Protein AF-A0AAV7CUX8-F1 (afdb_monomer)

pLDDT: mean 92.58, std 10.87, range [41.91, 98.44]

InterPro domains:
  IPR019347 Axonemal dynein light chain [PF10211] (2-173)
  IPR019347 Axonemal dynein light chain [PTHR13183] (2-180)

Secondary structure (DSSP, 8-state):
---------PPP-SPPPHHHHHHHHHHHHHHHHHTT--SSS--HHHHHHHHHHHHHHHHHHHHH-HHHHHHHHHHHHHHHHHHHHHHHHHHHHHHHHHHHHHHHHTTHHHHHHHHHHHHHHHHHHHHHHHHHHHHHHHHHHHHHHHHHHHHHHHHHHHHHHHHHHHHHHHHHHHHHSPP-

Structure (mmCIF, N/CA/C/O backbone):
data_AF-A0AAV7CUX8-F1
#
_entry.id   AF-A0AAV7CUX8-F1
#
loop_
_atom_site.group_PDB
_atom_site.id
_atom_site.type_symbol
_atom_site.label_atom_id
_atom_site.label_alt_id
_atom_site.label_comp_id
_atom_site.label_asym_id
_atom_site.label_entity_id
_atom_site.label_seq_id
_atom_site.pdbx_PDB_ins_code
_atom_site.Cartn_x
_atom_site.Cartn_y
_atom_site.Cartn_z
_atom_site.occupancy
_atom_site.B_iso_or_equiv
_atom_site.auth_seq_id
_atom_site.auth_comp_id
_atom_site.auth_asym_id
_atom_site.auth_atom_id
_atom_site.pdbx_PDB_model_num
ATOM 1 N N . MET A 1 1 ? -4.616 -25.684 -43.878 1.00 41.91 1 MET A N 1
ATOM 2 C CA . MET A 1 1 ? -3.185 -26.025 -43.998 1.00 41.91 1 MET A CA 1
ATOM 3 C C . MET A 1 1 ? -2.753 -25.602 -45.388 1.00 41.91 1 MET A C 1
ATOM 5 O O . MET A 1 1 ? -2.924 -26.369 -46.320 1.00 41.91 1 MET A O 1
ATOM 9 N N . GLU A 1 2 ? -2.289 -24.368 -45.540 1.00 41.97 2 GLU A N 1
ATOM 10 C CA . GLU A 1 2 ? -1.720 -23.867 -46.793 1.00 41.97 2 GLU A CA 1
ATOM 11 C C . GLU A 1 2 ? -0.387 -23.210 -46.444 1.00 41.97 2 GLU A C 1
ATOM 13 O O . GLU A 1 2 ? -0.341 -22.278 -45.649 1.00 41.97 2 GLU A O 1
ATOM 18 N N . ASN A 1 3 ? 0.677 -23.793 -46.995 1.00 52.53 3 ASN A N 1
ATOM 19 C CA . ASN A 1 3 ? 2.076 -23.377 -46.972 1.00 52.53 3 ASN A CA 1
ATOM 20 C C . ASN A 1 3 ? 2.730 -23.137 -45.602 1.00 52.53 3 ASN A C 1
ATOM 22 O O . ASN A 1 3 ? 2.558 -22.123 -44.940 1.00 52.53 3 ASN A O 1
ATOM 26 N N . ASN A 1 4 ? 3.610 -24.078 -45.266 1.00 65.38 4 ASN A N 1
ATOM 27 C CA . ASN A 1 4 ? 4.546 -24.123 -44.145 1.00 65.38 4 ASN A CA 1
ATOM 28 C C . ASN A 1 4 ? 5.625 -23.004 -44.196 1.00 65.38 4 ASN A C 1
ATOM 30 O O . ASN A 1 4 ? 6.815 -23.279 -44.052 1.00 65.38 4 ASN A O 1
ATOM 34 N N . GLN A 1 5 ? 5.240 -21.755 -44.482 1.00 66.25 5 GLN A N 1
ATOM 35 C CA . GLN A 1 5 ? 6.139 -20.605 -44.600 1.00 66.25 5 GLN A CA 1
ATOM 36 C C . GLN A 1 5 ? 6.332 -19.926 -43.242 1.00 66.25 5 GLN A C 1
ATOM 38 O O . GLN A 1 5 ? 5.416 -19.324 -42.683 1.00 66.25 5 GLN A O 1
ATOM 43 N N . LEU A 1 6 ? 7.558 -20.016 -42.726 1.00 71.19 6 LEU A N 1
ATOM 44 C CA . LEU A 1 6 ? 8.002 -19.290 -41.543 1.00 71.19 6 LEU A CA 1
ATOM 45 C C . LEU A 1 6 ? 8.460 -17.886 -41.965 1.00 71.19 6 LEU A C 1
ATOM 47 O O . LEU A 1 6 ? 9.493 -17.736 -42.616 1.00 71.19 6 LEU A O 1
ATOM 51 N N . TRP A 1 7 ? 7.697 -16.859 -41.596 1.00 77.19 7 TRP A N 1
ATOM 52 C CA . TRP A 1 7 ? 8.093 -15.467 -41.802 1.00 77.19 7 TRP A CA 1
ATOM 53 C C . TRP A 1 7 ? 9.055 -15.045 -40.691 1.00 77.19 7 TRP A C 1
ATOM 55 O O . TRP A 1 7 ? 8.665 -14.953 -39.529 1.00 77.19 7 TRP A O 1
ATOM 65 N N . ILE A 1 8 ? 10.318 -14.804 -41.047 1.00 78.06 8 ILE A N 1
ATOM 66 C CA . ILE A 1 8 ? 11.332 -14.278 -40.129 1.00 78.06 8 ILE A CA 1
ATOM 67 C C . ILE A 1 8 ? 11.613 -12.832 -40.522 1.00 78.06 8 ILE A C 1
ATOM 69 O O . ILE A 1 8 ? 12.083 -12.564 -41.627 1.00 78.06 8 ILE A O 1
ATOM 73 N N . GLN A 1 9 ? 11.359 -11.899 -39.608 1.00 75.12 9 GLN A N 1
ATOM 74 C CA . GLN A 1 9 ? 11.804 -10.521 -39.763 1.00 75.12 9 GLN A CA 1
ATOM 75 C C . GLN A 1 9 ? 13.254 -10.416 -39.287 1.00 75.12 9 GLN A C 1
ATOM 77 O O . GLN A 1 9 ? 13.549 -10.645 -38.114 1.00 75.12 9 GLN A O 1
ATOM 82 N N . GLN A 1 10 ? 14.167 -10.102 -40.205 1.00 80.00 10 GLN A N 1
ATOM 83 C CA . GLN A 1 10 ? 15.563 -9.854 -39.860 1.00 80.00 10 GLN A CA 1
ATOM 84 C C . GLN A 1 10 ? 15.747 -8.427 -39.349 1.00 80.00 10 GLN A C 1
ATOM 86 O O . GLN A 1 10 ? 15.106 -7.483 -39.812 1.00 80.00 10 GLN A O 1
ATOM 91 N N . VAL A 1 11 ? 16.650 -8.284 -38.385 1.00 82.56 11 VAL A N 1
ATOM 92 C CA . VAL A 1 11 ? 17.063 -6.989 -37.858 1.00 82.56 11 VAL A CA 1
ATOM 93 C C . VAL A 1 11 ? 17.864 -6.266 -38.940 1.00 82.56 11 VAL A C 1
ATOM 95 O O . VAL A 1 11 ? 18.774 -6.853 -39.526 1.00 82.56 11 VAL A O 1
ATOM 98 N N . SER A 1 12 ? 17.533 -5.003 -39.220 1.00 86.62 12 SER A N 1
ATOM 99 C CA . SER A 1 12 ? 18.288 -4.225 -40.205 1.00 86.62 12 SER A CA 1
ATOM 100 C C . SER A 1 12 ? 19.753 -4.101 -39.776 1.00 86.62 12 SER A C 1
ATOM 102 O O . SER A 1 12 ? 20.035 -3.809 -38.614 1.00 86.62 12 SER A O 1
ATOM 104 N N . SER A 1 13 ? 20.680 -4.296 -40.713 1.00 89.38 13 SER A N 1
ATOM 105 C CA . SER A 1 13 ? 22.121 -4.107 -40.517 1.00 89.38 13 SER A CA 1
ATOM 106 C C . SER A 1 13 ? 22.631 -2.779 -41.084 1.00 89.38 13 SER A C 1
ATOM 108 O O . SER A 1 13 ? 23.833 -2.525 -41.055 1.00 89.38 13 SER A O 1
ATOM 110 N N . THR A 1 14 ? 21.750 -1.933 -41.632 1.00 91.75 14 THR A N 1
ATOM 111 C CA . THR A 1 14 ? 22.156 -0.645 -42.204 1.00 91.75 14 THR A CA 1
ATOM 112 C C . THR A 1 14 ? 22.466 0.366 -41.096 1.00 91.75 14 THR A C 1
ATOM 114 O O . THR A 1 14 ? 21.642 0.526 -40.185 1.00 91.75 14 THR A O 1
ATOM 117 N N . PRO A 1 15 ? 23.614 1.070 -41.169 1.00 92.81 15 PRO A N 1
ATOM 118 C CA . PRO A 1 15 ? 23.918 2.174 -40.266 1.00 92.81 15 PRO A CA 1
ATOM 119 C C . PRO A 1 15 ? 22.833 3.251 -40.313 1.00 92.81 15 PRO A C 1
ATOM 121 O O . PRO A 1 15 ? 22.320 3.577 -41.382 1.00 92.81 15 PRO A O 1
ATOM 124 N N . SER A 1 16 ? 22.489 3.799 -39.150 1.00 93.38 16 SER A N 1
ATOM 125 C CA . SER A 1 16 ? 21.471 4.843 -39.009 1.00 93.38 16 SER A CA 1
ATOM 126 C C . SER A 1 16 ? 22.024 6.222 -39.361 1.00 93.38 16 SER A C 1
ATOM 128 O O . SER A 1 16 ? 23.115 6.599 -38.925 1.00 93.38 16 SER A O 1
ATOM 130 N N . THR A 1 17 ? 21.235 7.015 -40.074 1.00 94.94 17 THR A N 1
ATOM 131 C CA . THR A 1 17 ? 21.495 8.432 -40.332 1.00 94.94 17 THR A CA 1
ATOM 132 C C . THR A 1 17 ? 20.866 9.320 -39.258 1.00 94.94 17 THR A C 1
ATOM 1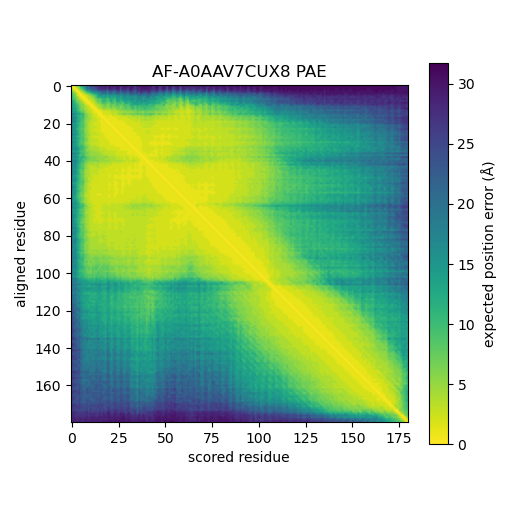34 O O . THR A 1 17 ? 20.038 8.888 -38.457 1.00 94.94 17 THR A O 1
ATOM 137 N N . ARG A 1 18 ? 21.215 10.613 -39.259 1.00 94.81 18 ARG A N 1
ATOM 138 C CA . ARG A 1 18 ? 20.567 11.601 -38.381 1.00 94.81 18 ARG A CA 1
ATOM 139 C C . ARG A 1 18 ? 19.054 11.684 -38.621 1.00 94.81 18 ARG A C 1
ATOM 141 O O . ARG A 1 18 ? 18.316 11.882 -37.663 1.00 94.81 18 ARG A O 1
ATOM 148 N N . MET A 1 19 ? 18.607 11.532 -39.870 1.00 96.31 19 MET A N 1
ATOM 149 C CA . MET A 1 19 ? 17.180 11.555 -40.206 1.00 96.31 19 MET A CA 1
ATOM 150 C C . MET A 1 19 ? 16.441 10.345 -39.635 1.00 96.31 19 MET A C 1
ATOM 152 O O . MET A 1 19 ? 15.341 10.512 -39.123 1.00 96.31 19 MET A O 1
ATOM 156 N N . ASP A 1 20 ? 17.062 9.162 -39.628 1.00 94.38 20 ASP A N 1
ATOM 157 C CA . ASP A 1 20 ? 16.448 7.958 -39.047 1.00 94.38 20 ASP A CA 1
ATOM 158 C C . ASP A 1 20 ? 16.194 8.117 -37.543 1.00 94.38 20 ASP A C 1
ATOM 160 O O . ASP A 1 20 ? 15.167 7.677 -37.032 1.00 94.38 20 ASP A O 1
ATOM 164 N N . VAL A 1 21 ? 17.099 8.799 -36.833 1.00 95.31 21 VAL A N 1
ATOM 165 C CA . VAL A 1 21 ? 16.927 9.094 -35.401 1.00 95.31 21 VAL A CA 1
ATOM 166 C C . VAL A 1 21 ? 15.789 10.092 -35.166 1.00 95.31 21 VAL A C 1
ATOM 168 O O . VAL A 1 21 ? 15.031 9.933 -34.212 1.00 95.31 21 VAL A O 1
ATOM 171 N N . VAL A 1 22 ? 15.640 11.100 -36.035 1.00 97.19 22 VAL A N 1
ATOM 172 C CA . VAL A 1 22 ? 14.521 12.057 -35.959 1.00 97.19 22 VAL A CA 1
ATOM 173 C C . VAL A 1 22 ? 13.191 11.343 -36.194 1.00 97.19 22 VAL A C 1
ATOM 175 O O . VAL A 1 22 ? 12.279 11.492 -35.386 1.00 97.19 22 VAL A O 1
ATOM 178 N N . HIS A 1 23 ? 13.099 10.500 -37.225 1.00 96.75 23 HIS A N 1
ATOM 179 C CA . HIS A 1 23 ? 11.888 9.719 -37.485 1.00 96.75 23 HIS A CA 1
ATOM 180 C C . HIS A 1 23 ? 11.552 8.764 -36.332 1.00 96.75 23 HIS A C 1
ATOM 182 O O . HIS A 1 23 ? 10.386 8.634 -35.973 1.00 96.75 23 HIS A O 1
ATOM 188 N N . LEU A 1 24 ? 12.556 8.132 -35.711 1.00 96.75 24 LEU A N 1
ATOM 189 C CA . LEU A 1 24 ? 12.342 7.279 -34.539 1.00 96.75 24 LEU A CA 1
ATOM 190 C C . LEU A 1 24 ? 11.728 8.061 -33.369 1.00 96.75 24 LEU A C 1
ATOM 192 O O . LEU A 1 24 ? 10.839 7.553 -32.685 1.00 96.75 24 LEU A O 1
ATOM 196 N N . GLN A 1 25 ? 12.187 9.294 -33.140 1.00 97.75 25 GLN A N 1
ATOM 197 C CA . GLN A 1 25 ? 11.613 10.167 -32.121 1.00 97.75 25 GLN A CA 1
ATOM 198 C C . GLN A 1 25 ? 10.159 10.532 -32.456 1.00 97.75 25 GLN A C 1
ATOM 200 O O . GLN A 1 25 ? 9.283 10.359 -31.612 1.00 97.75 25 GLN A O 1
ATOM 205 N N . GLU A 1 26 ? 9.891 10.987 -33.681 1.00 98.06 26 GLU A N 1
ATOM 206 C CA . GLU A 1 26 ? 8.540 11.353 -34.127 1.00 98.06 26 GLU A CA 1
ATOM 207 C C . GLU A 1 26 ? 7.567 10.167 -34.032 1.00 98.06 26 GLU A C 1
ATOM 209 O O . GLU A 1 26 ? 6.428 10.325 -33.590 1.00 98.06 26 GLU A O 1
ATOM 214 N N . GLU A 1 27 ? 8.017 8.959 -34.381 1.00 97.75 27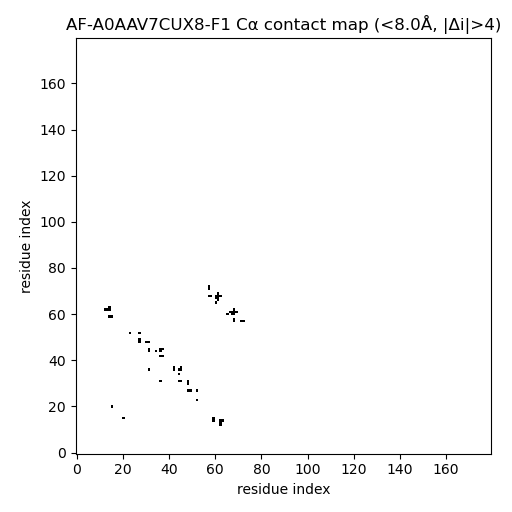 GLU A N 1
ATOM 215 C CA . GLU A 1 27 ? 7.219 7.739 -34.263 1.00 97.75 27 GLU A CA 1
ATOM 216 C C . GLU A 1 27 ? 6.928 7.385 -32.798 1.00 97.75 27 GLU A C 1
ATOM 218 O O . GLU A 1 27 ? 5.802 6.997 -32.468 1.00 97.75 27 GLU A O 1
ATOM 223 N N . LEU A 1 28 ? 7.915 7.530 -31.906 1.00 98.19 28 LEU A N 1
ATOM 224 C CA . LEU A 1 28 ? 7.719 7.331 -30.472 1.00 98.19 28 LEU A CA 1
ATOM 225 C C . LEU A 1 28 ? 6.696 8.328 -29.914 1.00 98.19 28 LEU A C 1
ATOM 227 O O . LEU A 1 28 ? 5.753 7.909 -29.239 1.00 98.19 28 LEU A O 1
ATOM 231 N N . ASP A 1 29 ? 6.850 9.616 -30.223 1.00 98.12 29 ASP A N 1
ATOM 232 C CA . ASP A 1 29 ? 5.961 10.686 -29.762 1.00 98.12 29 ASP A CA 1
ATOM 233 C C . ASP A 1 29 ? 4.529 10.466 -30.269 1.00 98.12 29 ASP A C 1
ATOM 235 O O . ASP A 1 29 ? 3.565 10.507 -29.494 1.00 98.12 29 ASP A O 1
ATOM 239 N N . MET A 1 30 ? 4.384 10.114 -31.549 1.00 98.25 30 MET A N 1
ATOM 240 C CA . MET A 1 30 ? 3.102 9.750 -32.146 1.00 98.25 30 MET A CA 1
ATOM 241 C C . MET A 1 30 ? 2.469 8.549 -31.429 1.00 98.25 30 MET A C 1
ATOM 243 O O . MET A 1 30 ? 1.292 8.600 -31.068 1.00 98.25 30 MET A O 1
ATOM 247 N N . LYS A 1 31 ? 3.223 7.468 -31.183 1.00 98.06 31 LYS A N 1
ATOM 248 C CA . LYS A 1 31 ? 2.706 6.272 -30.494 1.00 98.06 31 LYS A CA 1
ATOM 249 C C . LYS A 1 31 ? 2.326 6.556 -29.043 1.00 98.06 31 LYS A C 1
ATOM 251 O O . LYS A 1 31 ? 1.323 6.018 -28.571 1.00 98.06 31 LYS A O 1
ATOM 256 N N . LEU A 1 32 ? 3.092 7.391 -28.339 1.00 98.19 32 LEU A N 1
ATOM 257 C CA . LEU A 1 32 ? 2.780 7.814 -26.971 1.00 98.19 32 LEU A CA 1
ATOM 258 C C . LEU A 1 32 ? 1.445 8.566 -26.925 1.00 98.19 32 LEU A C 1
ATOM 260 O O . LEU A 1 32 ? 0.613 8.259 -26.069 1.00 98.19 32 LEU A O 1
ATOM 264 N N . GLN A 1 33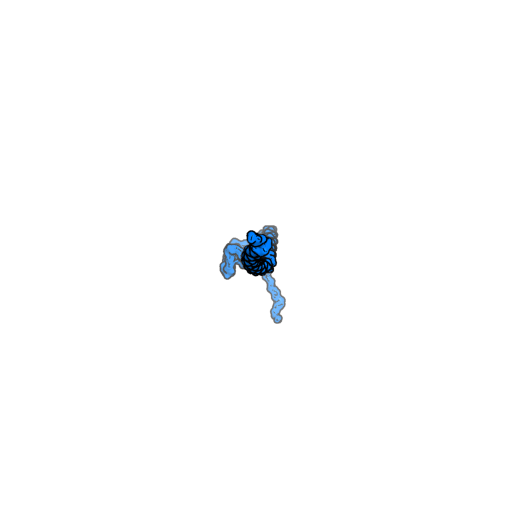 ? 1.206 9.480 -27.870 1.00 97.69 33 GLN A N 1
ATOM 265 C CA . GLN A 1 33 ? -0.064 10.204 -27.980 1.00 97.69 33 GLN A CA 1
ATOM 266 C C . GLN A 1 33 ? -1.225 9.286 -28.379 1.00 97.69 33 GLN A C 1
ATOM 268 O O . GLN A 1 33 ? -2.257 9.271 -27.709 1.00 97.69 33 GLN A O 1
ATOM 273 N N . GLN A 1 34 ? -1.051 8.478 -29.429 1.00 97.88 34 GLN A N 1
ATOM 274 C CA . GLN A 1 34 ? -2.086 7.566 -29.930 1.00 97.88 34 GLN A CA 1
ATOM 275 C C . GLN A 1 34 ? -2.530 6.555 -28.873 1.00 97.88 34 GLN A C 1
ATOM 277 O O . GLN A 1 34 ? -3.719 6.266 -28.753 1.00 97.88 34 GLN A O 1
ATOM 282 N N . ARG A 1 35 ? -1.585 6.029 -28.085 1.00 97.75 35 ARG A N 1
ATOM 283 C CA . ARG A 1 35 ? -1.879 5.096 -26.989 1.00 97.75 35 ARG A CA 1
ATOM 284 C C . ARG A 1 35 ? -2.170 5.792 -25.654 1.00 97.75 35 ARG A C 1
ATOM 286 O O . ARG A 1 35 ? -2.277 5.105 -24.641 1.00 97.75 35 ARG A O 1
ATOM 293 N N . GLN A 1 36 ? -2.292 7.123 -25.645 1.00 96.69 36 GLN A N 1
ATOM 294 C CA . GLN A 1 36 ? -2.623 7.937 -24.469 1.00 96.69 36 GLN A CA 1
ATOM 295 C C . GLN A 1 36 ? -1.747 7.609 -23.248 1.00 96.69 36 GLN A C 1
ATOM 297 O O . GLN A 1 36 ? -2.222 7.430 -22.123 1.00 96.69 36 GLN A O 1
ATOM 302 N N . ALA A 1 37 ? -0.441 7.488 -23.477 1.00 97.81 37 ALA A N 1
ATOM 303 C CA . ALA A 1 37 ? 0.514 7.215 -22.419 1.00 97.81 37 ALA A CA 1
ATOM 304 C C . ALA A 1 37 ? 0.542 8.371 -21.403 1.00 97.81 37 ALA A C 1
ATOM 306 O O . ALA A 1 37 ? 0.573 9.544 -21.765 1.00 97.81 37 ALA A O 1
ATOM 307 N N . ARG A 1 38 ? 0.560 8.045 -20.106 1.00 97.06 38 ARG A N 1
ATOM 308 C CA . ARG A 1 38 ? 0.611 9.061 -19.044 1.00 97.06 38 ARG A CA 1
ATOM 309 C C . ARG A 1 38 ? 1.987 9.721 -19.002 1.00 97.06 38 ARG A C 1
ATOM 311 O O . ARG A 1 38 ? 3.006 9.030 -18.950 1.00 97.06 38 ARG A O 1
ATOM 318 N N . GLU A 1 39 ? 2.004 11.045 -18.898 1.00 94.19 39 GLU A N 1
ATOM 319 C CA . GLU A 1 39 ? 3.231 11.837 -18.743 1.00 94.19 39 GLU A CA 1
ATOM 320 C C . GLU A 1 39 ? 3.856 11.707 -17.346 1.00 94.19 39 GLU A C 1
ATOM 322 O O . GLU A 1 39 ? 5.070 11.825 -17.178 1.00 94.19 39 GLU A O 1
ATOM 327 N N . THR A 1 40 ? 3.055 11.410 -16.322 1.00 95.06 40 THR A N 1
ATOM 328 C CA . THR A 1 40 ? 3.516 11.304 -14.931 1.00 95.06 40 THR A CA 1
ATOM 329 C C . THR A 1 40 ? 3.072 9.997 -14.279 1.00 95.06 40 THR A C 1
ATOM 331 O O . THR A 1 40 ? 2.053 9.396 -14.631 1.00 95.06 40 THR A O 1
ATOM 334 N N . GLY A 1 41 ? 3.871 9.540 -13.312 1.00 95.56 41 GLY A N 1
ATOM 335 C CA . GLY A 1 41 ? 3.648 8.281 -12.604 1.00 95.56 41 GLY A CA 1
ATOM 336 C C . GLY A 1 41 ? 3.955 7.027 -13.431 1.00 95.56 41 GLY A C 1
ATOM 337 O O . GLY A 1 41 ? 4.520 7.075 -14.528 1.00 95.56 41 GLY A O 1
ATOM 338 N N . ILE A 1 42 ? 3.596 5.871 -12.872 1.00 94.94 42 ILE A N 1
ATOM 339 C CA . ILE A 1 42 ? 3.817 4.565 -13.501 1.00 94.94 42 ILE A CA 1
ATOM 340 C C . ILE A 1 42 ? 2.819 4.385 -14.655 1.00 94.94 42 ILE A C 1
ATOM 342 O O . ILE A 1 42 ? 1.606 4.492 -14.467 1.00 94.94 42 ILE A O 1
ATOM 346 N N . CYS A 1 43 ? 3.340 4.105 -15.852 1.00 97.56 43 CYS A N 1
ATOM 347 C CA . CYS A 1 43 ? 2.551 3.885 -17.062 1.00 97.56 43 CYS A CA 1
ATOM 348 C C . CYS A 1 43 ? 3.113 2.691 -17.856 1.00 97.56 43 CYS A C 1
ATOM 350 O O . CYS A 1 43 ? 4.220 2.802 -18.391 1.00 97.56 43 CYS A O 1
ATOM 352 N N . PRO A 1 44 ? 2.372 1.569 -17.954 1.00 96.94 44 PRO A N 1
ATOM 353 C CA . PRO A 1 44 ? 2.816 0.383 -18.689 1.00 96.94 44 PRO A CA 1
ATOM 354 C C . PRO A 1 44 ? 3.043 0.653 -20.178 1.00 96.94 44 PRO A C 1
ATOM 356 O O . PRO A 1 44 ? 4.087 0.286 -20.703 1.00 96.94 44 PRO A O 1
ATOM 359 N N . VAL A 1 45 ? 2.122 1.381 -20.822 1.00 97.75 45 VAL A N 1
ATOM 360 C CA . VAL A 1 45 ? 2.214 1.761 -22.244 1.00 97.75 45 VAL A CA 1
ATOM 361 C C . VAL A 1 45 ? 3.485 2.556 -22.516 1.00 97.75 45 VAL A C 1
ATOM 363 O O . VAL A 1 45 ? 4.236 2.244 -23.434 1.00 97.75 45 VAL A O 1
ATOM 366 N N . ARG A 1 46 ? 3.758 3.568 -21.683 1.00 97.94 46 ARG A N 1
ATOM 367 C CA . ARG A 1 46 ? 4.987 4.351 -21.793 1.00 97.94 46 ARG A CA 1
ATOM 368 C C . ARG A 1 46 ? 6.209 3.454 -21.639 1.00 97.94 46 ARG A C 1
ATOM 370 O O . ARG A 1 46 ? 7.102 3.498 -22.470 1.00 97.94 46 ARG A O 1
ATOM 377 N N . ARG A 1 47 ? 6.242 2.621 -20.596 1.00 96.69 47 ARG A N 1
ATOM 378 C CA . ARG A 1 47 ? 7.373 1.722 -20.346 1.00 96.69 47 ARG A CA 1
ATOM 379 C C . ARG A 1 47 ? 7.641 0.785 -21.525 1.00 96.69 47 ARG A C 1
ATOM 381 O O . ARG A 1 47 ? 8.795 0.619 -21.895 1.00 96.69 47 ARG A O 1
ATOM 388 N N . GLU A 1 48 ? 6.596 0.215 -22.115 1.00 97.25 48 GLU A N 1
ATOM 389 C CA . GLU A 1 48 ? 6.692 -0.644 -23.298 1.00 97.25 48 GLU A CA 1
ATOM 390 C C . GLU A 1 48 ? 7.290 0.111 -24.495 1.00 97.25 48 GLU A C 1
ATOM 392 O O . GLU A 1 48 ? 8.270 -0.346 -25.080 1.00 97.25 48 GLU A O 1
ATOM 397 N N . LEU A 1 49 ? 6.755 1.293 -24.820 1.00 98.00 49 LEU A N 1
ATOM 398 C CA . LEU A 1 49 ? 7.214 2.096 -25.958 1.00 98.00 49 LEU A CA 1
ATOM 399 C C . LEU A 1 49 ? 8.664 2.576 -25.795 1.00 98.00 49 LEU A C 1
ATOM 401 O O . LEU A 1 49 ? 9.445 2.503 -26.741 1.00 98.00 49 LEU A O 1
ATOM 405 N N . TYR A 1 50 ? 9.054 3.005 -24.592 1.00 97.62 50 TYR A N 1
ATOM 406 C CA . TYR A 1 50 ? 10.444 3.367 -24.307 1.00 97.62 50 TYR A CA 1
ATOM 407 C C . TYR A 1 50 ? 11.379 2.154 -24.337 1.00 97.62 50 TYR A C 1
ATOM 409 O O . TYR A 1 50 ? 12.509 2.295 -24.793 1.00 97.62 50 TYR A O 1
ATOM 417 N N . SER A 1 51 ? 10.929 0.972 -23.901 1.00 96.94 51 SER A N 1
ATOM 418 C CA . SER A 1 51 ? 11.725 -0.258 -24.014 1.00 96.94 51 SER A CA 1
ATOM 419 C C . SER A 1 51 ? 12.000 -0.599 -25.477 1.00 96.94 51 SER A C 1
ATOM 421 O O . SER A 1 51 ? 13.149 -0.834 -25.833 1.00 96.94 51 SER A O 1
ATOM 423 N N . GLN A 1 52 ? 10.974 -0.552 -26.335 1.00 96.31 52 GLN A N 1
ATOM 424 C CA . GLN A 1 52 ? 11.129 -0.793 -27.774 1.00 96.31 52 GLN A CA 1
ATOM 425 C C . GLN A 1 52 ? 12.054 0.240 -28.431 1.00 96.31 52 GLN A C 1
ATOM 427 O O . GLN A 1 52 ? 12.934 -0.123 -29.207 1.00 96.31 52 GLN A O 1
ATOM 432 N N . CYS A 1 53 ? 11.894 1.525 -28.093 1.00 97.25 53 CYS A N 1
ATOM 433 C CA . CYS A 1 53 ? 12.779 2.579 -28.589 1.00 97.25 53 CYS A CA 1
ATOM 434 C C . CYS A 1 53 ? 14.229 2.359 -28.133 1.00 97.25 53 CYS A C 1
ATOM 436 O O . CYS A 1 53 ? 15.158 2.496 -28.926 1.00 97.25 53 CYS A O 1
ATOM 438 N N . PHE A 1 54 ? 14.445 1.963 -26.877 1.00 97.62 54 PHE A N 1
ATOM 439 C CA . PHE A 1 54 ? 15.790 1.715 -26.367 1.00 97.62 54 PHE A CA 1
ATOM 440 C C . PHE A 1 54 ? 16.445 0.487 -27.009 1.00 97.62 54 PHE A C 1
ATOM 442 O O . PHE A 1 54 ? 17.639 0.529 -27.298 1.00 97.62 54 PHE A O 1
ATOM 449 N N . ASP A 1 55 ? 15.677 -0.559 -27.315 1.00 96.38 55 ASP A N 1
ATOM 450 C CA . ASP A 1 55 ? 16.163 -1.713 -28.080 1.00 96.38 55 ASP A CA 1
ATOM 451 C C . ASP A 1 55 ? 16.601 -1.310 -29.498 1.00 96.38 55 ASP A C 1
ATOM 453 O O . ASP A 1 55 ? 17.652 -1.746 -29.975 1.00 96.38 55 ASP A O 1
ATOM 457 N N . GLU A 1 56 ? 15.855 -0.414 -30.148 1.00 95.94 56 GLU A N 1
ATOM 458 C CA . GLU A 1 56 ? 16.229 0.140 -31.452 1.00 95.94 56 GLU A CA 1
ATOM 459 C C . GLU A 1 56 ? 17.485 1.026 -31.364 1.00 95.94 56 GLU A C 1
ATOM 461 O O . GLU A 1 56 ? 18.378 0.925 -32.207 1.00 95.94 56 GLU A O 1
ATOM 466 N N . LEU A 1 57 ? 17.635 1.825 -30.304 1.00 96.50 57 LEU A N 1
ATOM 467 C CA . LEU A 1 57 ? 18.872 2.573 -30.052 1.00 96.50 57 LEU A CA 1
ATOM 468 C C . LEU A 1 57 ? 20.067 1.640 -29.817 1.00 96.50 57 LEU A C 1
ATOM 470 O O . LEU A 1 57 ? 21.151 1.889 -30.347 1.00 96.50 57 LEU A O 1
ATOM 474 N N . ILE A 1 58 ? 19.886 0.546 -29.070 1.00 96.81 58 ILE A N 1
ATOM 475 C CA . ILE A 1 58 ? 20.926 -0.474 -28.880 1.00 96.81 58 ILE A CA 1
ATOM 476 C C . ILE A 1 58 ? 21.309 -1.076 -30.233 1.00 96.81 58 ILE A C 1
ATOM 478 O O . ILE A 1 58 ? 22.502 -1.172 -30.521 1.00 96.81 58 ILE A O 1
ATOM 482 N N . ARG A 1 59 ? 20.340 -1.415 -31.095 1.00 96.25 59 ARG A N 1
ATOM 483 C CA . ARG A 1 59 ? 20.603 -1.906 -32.459 1.00 96.25 59 ARG A CA 1
ATOM 484 C C . ARG A 1 59 ? 21.445 -0.913 -33.265 1.00 96.25 59 ARG A C 1
ATOM 486 O O . ARG A 1 59 ? 22.493 -1.294 -33.787 1.00 96.25 59 ARG A O 1
ATOM 493 N N . GLN A 1 60 ? 21.028 0.353 -33.335 1.00 95.88 60 GLN A N 1
ATOM 494 C CA . GLN A 1 60 ? 21.735 1.403 -34.080 1.00 95.88 60 GLN A CA 1
ATOM 495 C C . GLN A 1 60 ? 23.163 1.620 -33.559 1.00 95.88 60 GLN A C 1
ATOM 497 O O . GLN A 1 60 ? 24.115 1.686 -34.339 1.00 95.88 60 GLN A O 1
ATOM 502 N N . VAL A 1 61 ? 23.343 1.674 -32.235 1.00 96.50 61 VAL A N 1
ATOM 503 C CA . VAL A 1 61 ? 24.670 1.821 -31.618 1.00 96.50 61 VAL A CA 1
ATOM 504 C C . VAL A 1 61 ? 25.538 0.591 -31.870 1.00 96.50 61 VAL A C 1
ATOM 506 O O . VAL A 1 61 ? 26.723 0.756 -32.138 1.00 96.50 61 VAL A O 1
ATOM 509 N N . THR A 1 62 ? 24.962 -0.612 -31.842 1.00 96.81 62 THR A N 1
ATOM 510 C CA . THR A 1 62 ? 25.681 -1.872 -32.092 1.00 96.81 62 THR A CA 1
ATOM 511 C C . THR A 1 62 ? 26.229 -1.929 -33.515 1.00 96.81 62 THR A C 1
ATOM 513 O O . THR A 1 62 ? 27.369 -2.339 -33.704 1.00 96.81 62 THR A O 1
ATOM 516 N N . ILE A 1 63 ? 25.455 -1.474 -34.507 1.00 95.81 63 ILE A N 1
ATOM 517 C CA . ILE A 1 63 ? 25.908 -1.397 -35.907 1.00 95.81 63 ILE A CA 1
ATOM 518 C C . ILE A 1 63 ? 27.084 -0.431 -36.057 1.00 95.81 63 ILE A C 1
ATOM 520 O O . ILE A 1 63 ? 28.012 -0.707 -36.812 1.00 95.81 63 ILE A O 1
ATOM 524 N N . ASN A 1 64 ? 27.068 0.680 -35.319 1.00 94.31 64 ASN A N 1
ATOM 525 C CA . ASN A 1 64 ? 28.164 1.647 -35.338 1.00 94.31 64 ASN A CA 1
ATOM 526 C C . ASN A 1 64 ? 29.405 1.147 -34.576 1.00 94.31 64 ASN A C 1
ATOM 528 O O . ASN A 1 64 ? 30.531 1.401 -34.996 1.00 94.31 64 ASN A O 1
ATOM 532 N N . CYS A 1 65 ? 29.212 0.497 -33.427 1.00 96.44 65 CYS A N 1
ATOM 533 C CA . CYS A 1 65 ? 30.262 -0.052 -32.570 1.00 96.44 65 CYS A CA 1
ATOM 534 C C . CYS A 1 65 ? 29.658 -1.109 -31.635 1.00 96.44 65 CYS A C 1
ATOM 536 O O . CYS A 1 65 ? 28.910 -0.794 -30.700 1.00 96.44 65 CYS A O 1
ATOM 538 N N . ALA A 1 66 ? 30.007 -2.372 -31.877 1.00 97.00 66 ALA A N 1
ATOM 539 C CA . ALA A 1 66 ? 29.419 -3.511 -31.183 1.00 97.00 66 ALA A CA 1
ATOM 540 C C . ALA A 1 66 ? 29.681 -3.471 -29.670 1.00 97.00 66 ALA A C 1
ATOM 542 O O . ALA A 1 66 ? 28.792 -3.769 -28.876 1.00 97.00 66 ALA A O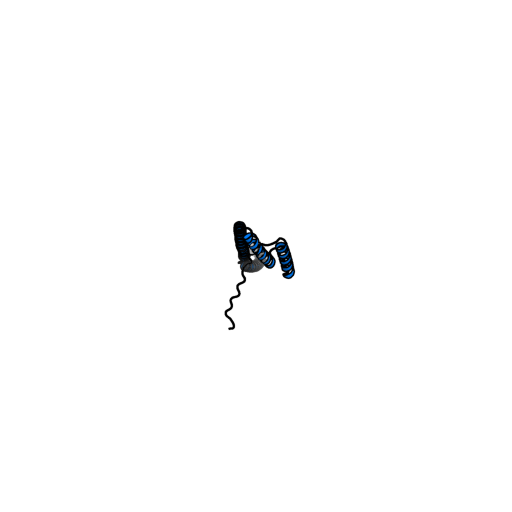 1
ATOM 543 N N . GLU A 1 67 ? 30.867 -3.032 -29.255 1.00 98.00 67 GLU A N 1
ATOM 544 C CA . GLU A 1 67 ? 31.279 -2.937 -27.856 1.00 98.00 67 GLU A CA 1
ATOM 545 C C . GLU A 1 67 ? 30.386 -1.967 -27.074 1.00 98.00 67 GLU A C 1
ATOM 547 O O . GLU A 1 67 ? 29.959 -2.264 -25.956 1.00 98.00 67 GLU A O 1
ATOM 552 N N . ARG A 1 68 ? 30.035 -0.826 -27.683 1.00 98.12 68 ARG A N 1
ATOM 553 C CA . ARG A 1 68 ? 29.094 0.139 -27.093 1.00 98.12 68 ARG A CA 1
ATOM 554 C C . ARG A 1 68 ? 27.684 -0.434 -27.006 1.00 98.12 68 ARG A C 1
ATOM 556 O O . ARG A 1 68 ? 27.009 -0.218 -26.002 1.00 98.12 68 ARG A O 1
ATOM 563 N N . GLY A 1 69 ? 27.262 -1.177 -28.026 1.00 97.69 69 GLY A N 1
ATOM 564 C CA . GLY A 1 69 ? 25.990 -1.897 -28.025 1.00 97.69 69 GLY A CA 1
ATOM 565 C C . GLY A 1 69 ? 25.881 -2.888 -26.867 1.00 97.69 69 GLY A C 1
ATOM 566 O O . GLY A 1 69 ? 24.915 -2.856 -26.107 1.00 97.69 69 GLY A O 1
ATOM 567 N N . VAL A 1 70 ? 26.922 -3.700 -26.663 1.00 98.06 70 VAL A N 1
ATOM 568 C CA . VAL A 1 70 ? 27.005 -4.662 -25.551 1.00 98.06 70 VAL A CA 1
ATOM 569 C C . VAL A 1 70 ? 26.975 -3.961 -24.190 1.00 98.06 70 VAL A C 1
ATOM 571 O O . VAL A 1 70 ? 26.343 -4.462 -23.260 1.00 98.06 70 VAL A O 1
ATOM 574 N N . LEU A 1 71 ? 27.622 -2.802 -24.047 1.00 98.31 71 LEU A N 1
ATOM 575 C CA . LEU A 1 71 ? 27.555 -2.029 -22.804 1.00 98.31 71 LEU A CA 1
ATOM 576 C C . LEU A 1 71 ? 26.139 -1.507 -22.526 1.00 98.31 71 LEU A C 1
ATOM 578 O O . LEU A 1 71 ? 25.651 -1.673 -21.410 1.00 98.31 71 LEU A O 1
ATOM 582 N N . LEU A 1 72 ? 25.458 -0.934 -23.524 1.00 98.12 72 LEU A N 1
ATOM 583 C CA . LEU A 1 72 ? 24.076 -0.461 -23.361 1.00 98.12 72 LEU A CA 1
ATOM 584 C C . LEU A 1 72 ? 23.109 -1.603 -23.032 1.00 98.12 72 LEU A C 1
ATOM 586 O O . LEU A 1 72 ? 22.239 -1.437 -22.180 1.00 98.12 72 LEU A O 1
ATOM 590 N N . LEU A 1 73 ? 23.303 -2.770 -23.651 1.00 97.94 73 LEU A N 1
ATOM 591 C CA . LEU A 1 73 ? 22.547 -3.982 -23.351 1.00 97.94 73 LEU A CA 1
ATOM 592 C C . LEU A 1 73 ? 22.666 -4.373 -21.869 1.00 97.94 73 LEU A C 1
ATOM 594 O O . LEU A 1 73 ? 21.658 -4.616 -21.211 1.00 97.94 73 LEU A O 1
ATOM 598 N N . ARG A 1 74 ? 23.886 -4.368 -21.318 1.00 98.19 74 ARG A N 1
ATOM 599 C CA . ARG A 1 74 ? 24.117 -4.678 -19.897 1.00 98.19 74 ARG A CA 1
ATOM 600 C C . ARG A 1 74 ? 23.456 -3.664 -18.967 1.00 98.19 74 ARG A C 1
ATOM 602 O O . ARG A 1 74 ? 22.826 -4.068 -17.996 1.00 98.19 74 ARG A O 1
ATOM 609 N N . VAL A 1 75 ? 23.558 -2.371 -19.283 1.00 97.69 75 VAL A N 1
ATOM 610 C CA . VAL A 1 75 ? 22.908 -1.303 -18.501 1.00 97.69 75 VAL A CA 1
ATOM 611 C C . VAL A 1 75 ? 21.385 -1.466 -18.514 1.00 97.69 75 VAL A C 1
ATOM 613 O O . VAL A 1 75 ? 20.744 -1.330 -17.474 1.00 97.69 75 VAL A O 1
ATOM 616 N N . ARG A 1 76 ? 20.793 -1.797 -19.670 1.00 97.69 76 ARG A N 1
ATOM 617 C CA . ARG A 1 76 ? 19.357 -2.092 -19.787 1.00 97.69 76 ARG A CA 1
ATOM 618 C C . ARG A 1 76 ? 18.947 -3.224 -18.847 1.00 97.69 76 ARG A C 1
ATOM 620 O O . ARG A 1 76 ? 17.981 -3.086 -18.098 1.00 97.69 76 ARG A O 1
ATOM 627 N N . ASP A 1 77 ? 19.678 -4.332 -18.904 1.00 97.88 77 ASP A N 1
ATOM 628 C CA . ASP A 1 77 ? 19.351 -5.539 -18.149 1.00 97.88 77 ASP A CA 1
ATOM 629 C C . ASP A 1 77 ? 19.519 -5.312 -16.638 1.00 97.88 77 ASP A C 1
ATOM 631 O O . ASP A 1 77 ? 18.663 -5.727 -15.856 1.00 97.88 77 ASP A O 1
ATOM 635 N N . GLU A 1 78 ? 20.543 -4.561 -16.223 1.00 98.12 78 GLU A N 1
ATOM 636 C CA . GLU A 1 78 ? 20.730 -4.138 -14.831 1.00 98.12 78 GLU A CA 1
ATOM 637 C C . GLU A 1 78 ? 19.546 -3.297 -14.328 1.00 98.12 78 GLU A C 1
ATOM 639 O O . GLU A 1 78 ? 18.955 -3.617 -13.295 1.00 98.12 78 GLU A O 1
ATOM 644 N N . ILE A 1 79 ? 19.123 -2.279 -15.089 1.00 96.31 79 ILE A N 1
ATOM 645 C CA . ILE A 1 79 ? 17.962 -1.444 -14.737 1.00 96.31 79 ILE A CA 1
ATOM 646 C C . ILE A 1 79 ? 16.685 -2.292 -14.654 1.00 96.31 79 ILE A C 1
ATOM 648 O O . ILE A 1 79 ? 15.875 -2.107 -13.741 1.00 96.31 79 ILE A O 1
ATOM 652 N N . HIS A 1 80 ? 16.491 -3.247 -15.568 1.00 96.75 80 HIS A N 1
ATOM 653 C CA . HIS A 1 80 ? 15.359 -4.172 -15.512 1.00 96.75 80 HIS A CA 1
ATOM 654 C C . HIS A 1 80 ? 15.365 -5.016 -14.234 1.00 96.75 80 HIS A C 1
ATOM 656 O O . HIS A 1 80 ? 14.329 -5.104 -13.566 1.00 96.75 80 HIS A O 1
ATOM 662 N N . MET A 1 81 ? 16.519 -5.570 -13.854 1.00 98.00 81 MET A N 1
ATOM 663 C CA . MET A 1 81 ? 16.670 -6.308 -12.599 1.00 98.00 81 MET A CA 1
ATOM 664 C C . MET A 1 81 ? 16.374 -5.422 -11.385 1.00 98.00 81 MET A C 1
ATOM 666 O O . MET A 1 81 ? 15.606 -5.822 -10.507 1.00 98.00 81 MET A O 1
ATOM 670 N N . THR A 1 82 ? 16.913 -4.200 -11.347 1.00 98.12 82 THR A N 1
ATOM 671 C CA . THR A 1 82 ? 16.660 -3.241 -10.264 1.00 98.12 82 THR A CA 1
ATOM 672 C C . THR A 1 82 ? 15.172 -2.921 -10.128 1.00 98.12 82 THR A C 1
ATOM 674 O O . THR A 1 82 ? 14.631 -2.947 -9.022 1.00 98.12 82 THR A O 1
ATOM 677 N N . ILE A 1 83 ? 14.474 -2.661 -11.237 1.00 96.12 83 ILE A N 1
ATOM 678 C CA . ILE A 1 83 ? 13.037 -2.371 -11.188 1.00 96.12 83 ILE A CA 1
ATOM 679 C C . ILE A 1 83 ? 12.243 -3.595 -10.713 1.00 96.12 83 ILE A C 1
ATOM 681 O O . ILE A 1 83 ? 11.335 -3.439 -9.898 1.00 96.12 83 ILE A O 1
ATOM 685 N N . SER A 1 84 ? 12.593 -4.803 -11.165 1.00 97.25 84 SER A N 1
ATOM 686 C CA . SER A 1 84 ? 11.943 -6.041 -10.710 1.00 97.25 84 SER A CA 1
ATOM 687 C C . SER A 1 84 ? 12.119 -6.264 -9.204 1.00 97.25 84 SER A C 1
ATOM 689 O O . SER A 1 84 ? 11.181 -6.680 -8.517 1.00 97.25 84 SER A O 1
ATOM 691 N N . ALA A 1 85 ? 13.302 -5.955 -8.668 1.00 98.44 85 ALA A N 1
ATOM 692 C CA . ALA A 1 85 ? 13.564 -6.021 -7.234 1.00 98.44 85 ALA A CA 1
ATOM 693 C C . ALA A 1 85 ? 12.699 -5.014 -6.458 1.00 98.44 85 ALA A C 1
ATOM 695 O O . ALA A 1 85 ? 12.068 -5.381 -5.465 1.00 98.44 85 ALA A O 1
ATOM 696 N N . TYR A 1 86 ? 12.592 -3.770 -6.940 1.00 98.12 86 TYR A N 1
ATOM 697 C CA . TYR A 1 86 ? 11.714 -2.767 -6.329 1.00 98.12 86 TYR A CA 1
ATOM 698 C C . TYR A 1 86 ? 10.232 -3.152 -6.386 1.00 98.12 86 TYR A C 1
ATOM 700 O O . TYR A 1 86 ? 9.521 -2.929 -5.408 1.00 98.12 86 TYR A O 1
ATOM 708 N N . GLN A 1 87 ? 9.763 -3.750 -7.486 1.00 97.38 87 GLN A N 1
ATOM 709 C CA . GLN A 1 87 ? 8.388 -4.256 -7.594 1.00 97.38 87 GLN A CA 1
ATOM 710 C C . GLN A 1 87 ? 8.115 -5.334 -6.542 1.00 97.38 87 GLN A C 1
ATOM 712 O O . GLN A 1 87 ? 7.158 -5.215 -5.780 1.00 97.38 87 GLN A O 1
ATOM 717 N N . THR A 1 88 ? 9.016 -6.311 -6.423 1.00 98.19 88 THR A N 1
ATOM 718 C CA . THR A 1 88 ? 8.914 -7.387 -5.423 1.00 98.19 88 THR A CA 1
ATOM 719 C C . THR A 1 88 ? 8.884 -6.832 -3.996 1.00 98.19 88 THR A C 1
ATOM 721 O O . THR A 1 88 ? 8.083 -7.264 -3.161 1.00 98.19 88 THR A O 1
ATOM 724 N N . LEU A 1 89 ? 9.743 -5.850 -3.701 1.00 98.44 89 LEU A N 1
ATOM 725 C CA . LEU A 1 89 ? 9.781 -5.200 -2.394 1.00 98.44 89 LEU A CA 1
ATOM 726 C C . LEU A 1 89 ? 8.478 -4.446 -2.109 1.00 98.44 89 LEU A C 1
ATOM 728 O O . LEU A 1 89 ? 7.918 -4.593 -1.025 1.00 98.44 89 LEU A O 1
ATOM 732 N N . TYR A 1 90 ? 7.971 -3.685 -3.081 1.00 97.94 90 TYR A N 1
ATOM 733 C CA . TYR A 1 90 ? 6.720 -2.941 -2.951 1.00 97.94 90 TYR A CA 1
ATOM 734 C C . TYR A 1 90 ? 5.526 -3.868 -2.695 1.00 97.94 90 TYR A C 1
ATOM 736 O O . TYR A 1 90 ? 4.773 -3.652 -1.746 1.00 97.94 90 TYR A O 1
ATOM 744 N N . GLU A 1 91 ? 5.386 -4.936 -3.484 1.00 97.94 91 GLU A N 1
ATOM 745 C CA . GLU A 1 91 ? 4.345 -5.955 -3.302 1.00 97.94 91 GLU A CA 1
ATOM 746 C C . GLU A 1 91 ? 4.420 -6.588 -1.907 1.00 97.94 91 GLU A C 1
ATOM 748 O O . GLU A 1 91 ? 3.409 -6.707 -1.208 1.00 97.94 91 GLU A O 1
ATOM 753 N N . SER A 1 92 ? 5.636 -6.904 -1.452 1.00 98.19 92 SER A N 1
ATOM 754 C CA . SER A 1 92 ? 5.879 -7.440 -0.110 1.00 98.19 92 SER A CA 1
ATOM 755 C C . SER A 1 92 ? 5.481 -6.452 0.993 1.00 98.19 92 SER A C 1
ATOM 757 O O . SER A 1 92 ? 4.868 -6.849 1.989 1.00 98.19 92 SER A O 1
ATOM 759 N N . SER A 1 93 ? 5.790 -5.162 0.824 1.00 98.25 93 SER A N 1
ATOM 760 C CA . SER A 1 93 ? 5.414 -4.100 1.765 1.00 98.25 93 SER A CA 1
ATOM 761 C C . SER A 1 93 ? 3.900 -3.913 1.848 1.00 98.25 93 SER A C 1
ATOM 763 O O . SER A 1 93 ? 3.355 -3.825 2.951 1.00 98.25 93 SER A O 1
ATOM 765 N N . VAL A 1 94 ? 3.202 -3.909 0.710 1.00 98.31 94 VAL A N 1
ATOM 766 C CA . VAL A 1 94 ? 1.734 -3.819 0.667 1.00 98.31 94 VAL A CA 1
ATOM 767 C C . VAL A 1 94 ? 1.103 -5.025 1.367 1.00 98.31 94 VAL A C 1
ATOM 769 O O . VAL A 1 94 ? 0.253 -4.857 2.245 1.00 98.31 94 VAL A O 1
ATOM 772 N N . ALA A 1 95 ? 1.572 -6.239 1.065 1.00 98.19 95 ALA A N 1
ATOM 773 C CA . ALA A 1 95 ? 1.086 -7.463 1.701 1.00 98.19 95 ALA A CA 1
ATOM 774 C C . ALA A 1 95 ? 1.351 -7.492 3.218 1.00 98.19 95 ALA A C 1
ATOM 776 O O . ALA A 1 95 ? 0.545 -8.012 3.994 1.00 98.19 95 ALA A O 1
ATOM 777 N N . PHE A 1 96 ? 2.481 -6.948 3.676 1.00 98.06 96 PHE A N 1
ATOM 778 C CA . PHE A 1 96 ? 2.753 -6.774 5.103 1.00 98.06 96 PHE A CA 1
ATOM 779 C C . PHE A 1 96 ? 1.759 -5.807 5.760 1.00 98.06 96 PHE A C 1
ATOM 781 O O . PHE A 1 96 ? 1.180 -6.148 6.793 1.00 98.06 96 PHE A O 1
ATOM 788 N N . GLY A 1 97 ? 1.517 -4.644 5.146 1.00 97.88 97 GLY A N 1
ATOM 789 C CA . GLY A 1 97 ? 0.558 -3.654 5.642 1.00 97.88 97 GLY A CA 1
ATOM 790 C C . GLY A 1 97 ? -0.857 -4.221 5.771 1.00 97.88 97 GLY A C 1
ATOM 791 O O . GLY A 1 97 ? -1.477 -4.095 6.827 1.00 97.88 97 GLY A O 1
ATOM 792 N N . MET A 1 98 ? -1.333 -4.936 4.747 1.00 97.38 98 MET A N 1
ATOM 793 C CA . MET A 1 98 ? -2.644 -5.599 4.770 1.00 97.38 98 MET A CA 1
ATOM 794 C C . MET A 1 98 ? -2.754 -6.638 5.892 1.00 97.38 98 MET A C 1
ATOM 796 O O . MET A 1 98 ? -3.739 -6.645 6.629 1.00 97.38 98 MET A O 1
ATOM 800 N N . ARG A 1 99 ? -1.731 -7.486 6.076 1.00 96.69 99 ARG A N 1
ATOM 801 C CA . ARG A 1 99 ? -1.714 -8.474 7.170 1.00 96.69 99 ARG A CA 1
ATOM 802 C C . ARG A 1 99 ? -1.772 -7.813 8.540 1.00 96.69 99 ARG A C 1
ATOM 804 O O . ARG A 1 99 ? -2.471 -8.310 9.416 1.00 96.69 99 ARG A O 1
ATOM 811 N N . LYS A 1 100 ? -1.058 -6.702 8.733 1.00 96.75 100 LYS A N 1
ATOM 812 C CA . LYS A 1 100 ? -1.081 -5.966 10.002 1.00 96.75 100 LYS A CA 1
ATOM 813 C C . LYS A 1 100 ? -2.426 -5.300 10.269 1.00 96.75 100 LYS A C 1
ATOM 815 O O . LYS A 1 100 ? -2.893 -5.372 11.400 1.00 96.75 100 LYS A O 1
ATOM 820 N N . ALA A 1 101 ? -3.066 -4.738 9.246 1.00 95.69 101 ALA A N 1
ATOM 821 C CA . ALA A 1 101 ? -4.418 -4.201 9.367 1.00 95.69 101 ALA A CA 1
ATOM 822 C C . ALA A 1 101 ? -5.427 -5.295 9.757 1.00 95.69 101 ALA A C 1
ATOM 824 O O . ALA A 1 101 ? -6.190 -5.121 10.702 1.00 95.69 101 ALA A O 1
ATOM 825 N N . LEU A 1 102 ? -5.370 -6.460 9.100 1.00 94.50 102 LEU A N 1
ATOM 826 C CA . LEU A 1 102 ? -6.235 -7.593 9.434 1.00 94.50 102 LEU A CA 1
ATOM 827 C C . LEU A 1 102 ? -5.975 -8.122 10.852 1.00 94.50 102 LEU A C 1
ATOM 829 O O . LEU A 1 102 ? -6.917 -8.395 11.588 1.00 94.50 102 LEU A O 1
ATOM 833 N N . GLN A 1 103 ? -4.703 -8.231 11.251 1.00 93.19 103 GLN A N 1
ATOM 834 C CA . GLN A 1 103 ? -4.318 -8.659 12.597 1.00 93.19 103 GLN A CA 1
ATOM 835 C C . GLN A 1 103 ? -4.856 -7.706 13.678 1.00 93.19 103 GLN A C 1
ATOM 837 O O . GLN A 1 103 ? -5.213 -8.166 14.756 1.00 93.19 103 GLN A O 1
ATOM 842 N N . ALA A 1 104 ? -4.916 -6.400 13.402 1.00 90.56 104 ALA A N 1
ATOM 843 C CA . ALA A 1 104 ? -5.438 -5.409 14.341 1.00 90.56 104 ALA A CA 1
ATOM 844 C C . ALA A 1 104 ? -6.965 -5.489 14.516 1.00 90.56 104 ALA A C 1
ATOM 846 O O . ALA A 1 104 ? -7.469 -5.219 15.602 1.00 90.56 104 ALA A O 1
ATOM 847 N N . GLU A 1 105 ? -7.698 -5.878 13.472 1.00 91.88 105 GLU A N 1
ATOM 848 C CA . GLU A 1 105 ? -9.156 -6.060 13.537 1.00 91.88 105 GLU A CA 1
ATOM 849 C C . GLU A 1 105 ? -9.560 -7.449 14.067 1.00 91.88 105 GLU A C 1
ATOM 851 O O . GLU A 1 105 ? -10.707 -7.667 14.467 1.00 91.88 105 GLU A O 1
ATOM 856 N N . GLN A 1 106 ? -8.629 -8.407 14.110 1.00 91.69 106 GLN A N 1
ATOM 857 C CA . GLN A 1 106 ? -8.909 -9.758 14.582 1.00 91.69 106 GLN A CA 1
ATOM 858 C C . GLN A 1 106 ? -9.303 -9.762 16.067 1.00 91.69 106 GLN A C 1
ATOM 860 O O . GLN A 1 106 ? -8.573 -9.286 16.930 1.00 91.69 106 GLN A O 1
ATOM 865 N N . GLY A 1 107 ? -10.464 -10.345 16.372 1.00 87.81 107 GLY A N 1
ATOM 866 C CA . GLY A 1 107 ? -10.974 -10.475 17.742 1.00 87.81 107 GLY A CA 1
ATOM 867 C C . GLY A 1 107 ? -11.635 -9.213 18.301 1.00 87.81 107 GLY A C 1
ATOM 868 O O . GLY A 1 107 ? -12.249 -9.281 19.363 1.00 87.81 107 GLY A O 1
ATOM 869 N N . LYS A 1 108 ? -11.595 -8.085 17.580 1.00 92.69 108 LYS A N 1
ATOM 870 C CA . LYS A 1 108 ? -12.252 -6.843 18.004 1.00 92.69 108 LYS A CA 1
ATOM 871 C C . LYS A 1 108 ? -13.765 -7.015 18.141 1.00 92.69 108 LYS A C 1
ATOM 873 O O . LYS A 1 108 ? -14.317 -6.656 19.171 1.00 92.69 108 LYS A O 1
ATOM 878 N N . SER A 1 109 ? -14.418 -7.650 17.163 1.00 89.69 109 SER A N 1
ATOM 879 C CA . SER A 1 109 ? -15.868 -7.902 17.219 1.00 89.69 109 SER A CA 1
ATOM 880 C C . SER A 1 109 ? -16.270 -8.781 18.409 1.00 89.69 109 SER A C 1
ATOM 882 O O . SER A 1 109 ? -17.295 -8.532 19.041 1.00 89.69 109 SER A O 1
ATOM 884 N N . ASP A 1 110 ? -15.463 -9.789 18.744 1.00 93.06 110 ASP A N 1
ATOM 885 C CA . ASP A 1 110 ? -15.744 -10.665 19.883 1.00 93.06 110 ASP A CA 1
ATOM 886 C C . ASP A 1 110 ? -15.547 -9.924 21.212 1.00 93.06 110 ASP A C 1
ATOM 888 O O . ASP A 1 110 ? -16.360 -10.068 22.126 1.00 93.06 110 ASP A O 1
ATOM 892 N N . MET A 1 111 ? -14.522 -9.066 21.307 1.00 93.88 111 MET A N 1
ATOM 893 C CA . MET A 1 111 ? -14.336 -8.185 22.462 1.00 93.88 111 MET A CA 1
ATOM 894 C C . MET A 1 111 ? -15.476 -7.171 22.606 1.00 93.88 111 MET A C 1
ATOM 896 O O . MET A 1 111 ? -15.979 -6.995 23.710 1.00 93.88 111 MET A O 1
ATOM 900 N N . GLU A 1 112 ? -15.922 -6.543 21.517 1.00 95.38 112 GLU A N 1
ATOM 901 C CA . GLU A 1 112 ? -17.047 -5.597 21.522 1.00 95.38 112 GLU A CA 1
ATOM 902 C C . GLU A 1 112 ? -18.343 -6.264 22.002 1.00 95.38 112 GLU A C 1
ATOM 904 O O . GLU A 1 112 ? -19.040 -5.714 22.857 1.00 95.38 112 GLU A O 1
ATOM 909 N N . LYS A 1 113 ? -18.633 -7.485 21.531 1.00 95.81 113 LYS A N 1
ATOM 910 C CA . LYS A 1 113 ? -19.764 -8.281 22.037 1.00 95.81 113 LYS A CA 1
ATOM 911 C C . LYS A 1 113 ? -19.624 -8.565 23.527 1.00 95.81 113 LYS A C 1
ATOM 913 O O . LYS A 1 113 ? -20.578 -8.373 24.276 1.00 95.81 113 LYS A O 1
ATOM 918 N N . ARG A 1 114 ? -18.431 -8.976 23.971 1.00 97.19 114 ARG A N 1
ATOM 919 C CA . ARG A 1 114 ? -18.189 -9.292 25.381 1.00 97.19 114 ARG A CA 1
ATOM 920 C C . ARG A 1 114 ? -18.333 -8.068 26.285 1.00 97.19 114 ARG A C 1
ATOM 922 O O . ARG A 1 114 ? -18.853 -8.195 27.389 1.00 97.19 114 ARG A O 1
ATOM 929 N N . ILE A 1 115 ? -17.895 -6.897 25.825 1.00 97.56 115 ILE A N 1
ATOM 930 C CA . ILE A 1 115 ? -18.087 -5.628 26.535 1.00 97.56 115 ILE A CA 1
ATOM 931 C C . ILE A 1 115 ? -19.583 -5.339 26.683 1.00 97.56 115 ILE A C 1
ATOM 933 O O . ILE A 1 115 ? -20.032 -5.109 27.801 1.00 97.56 115 ILE A O 1
ATOM 937 N N . ALA A 1 116 ? -20.361 -5.435 25.601 1.00 97.94 116 ALA A N 1
ATOM 938 C CA . ALA A 1 116 ? -21.801 -5.178 25.641 1.00 97.94 116 ALA A CA 1
ATOM 939 C C . ALA A 1 116 ? -22.553 -6.132 26.590 1.00 97.94 116 ALA A C 1
ATOM 941 O O . ALA A 1 116 ? -23.419 -5.699 27.351 1.00 97.94 116 ALA A O 1
ATOM 942 N N . GLU A 1 117 ? -22.199 -7.422 26.588 1.00 97.88 117 GLU A N 1
ATOM 943 C CA . GLU A 1 117 ? -22.742 -8.408 27.534 1.00 97.88 117 GLU A CA 1
ATOM 944 C C . GLU A 1 117 ? -22.442 -8.027 28.990 1.00 97.88 117 GLU A C 1
ATOM 946 O O . GLU A 1 117 ? -23.348 -7.998 29.823 1.00 97.88 117 GLU A O 1
ATOM 951 N N . LEU A 1 118 ? -21.179 -7.707 29.294 1.00 98.06 118 LEU A N 1
ATOM 952 C CA . LEU A 1 118 ? -20.739 -7.361 30.648 1.00 98.06 118 LEU A CA 1
ATOM 953 C C . LEU A 1 118 ? -21.342 -6.039 31.140 1.00 98.06 118 LEU A C 1
ATOM 955 O O . LEU A 1 118 ? -21.659 -5.909 32.322 1.00 98.06 118 LEU A O 1
ATOM 959 N N . GLU A 1 119 ? -21.518 -5.057 30.257 1.00 98.12 119 GLU A N 1
ATOM 960 C CA . GLU A 1 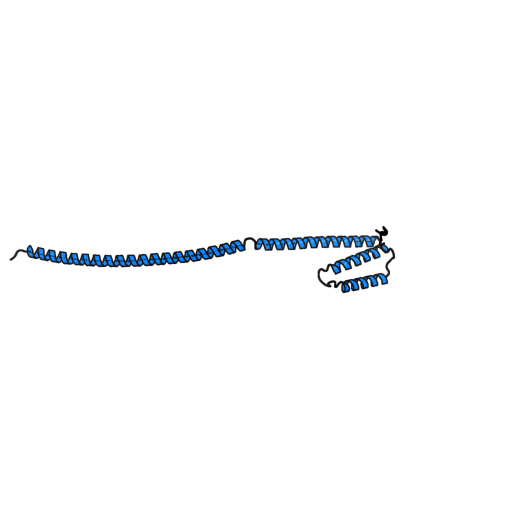119 ? -22.184 -3.793 30.585 1.00 98.12 119 GLU A CA 1
ATOM 961 C C . GLU A 1 119 ? -23.657 -4.007 30.944 1.00 98.12 119 GLU A C 1
ATOM 963 O O . GLU A 1 119 ? -24.149 -3.424 31.917 1.00 98.12 119 GLU A O 1
ATOM 968 N N . GLN A 1 120 ? -24.350 -4.875 30.203 1.00 98.06 120 GLN A N 1
ATOM 969 C CA . GLN A 1 120 ? -25.735 -5.228 30.495 1.00 98.06 120 GLN A CA 1
ATOM 970 C C . GLN A 1 120 ? -25.846 -6.001 31.818 1.00 98.06 120 GLN A C 1
ATOM 972 O O . GLN A 1 120 ? -26.659 -5.638 32.669 1.00 98.06 120 GLN A O 1
ATOM 977 N N . GLU A 1 121 ? -24.981 -6.994 32.039 1.00 98.06 121 GLU A N 1
ATOM 978 C CA . GLU A 1 121 ? -24.942 -7.767 33.286 1.00 98.06 121 GLU A CA 1
ATOM 979 C C . GLU A 1 121 ? -24.667 -6.870 34.501 1.00 98.06 121 GLU A C 1
ATOM 981 O O . GLU A 1 121 ? -25.368 -6.952 35.512 1.00 98.06 121 GLU A O 1
ATOM 986 N N . LYS A 1 122 ? -23.704 -5.946 34.389 1.00 98.12 122 LYS A N 1
ATOM 987 C CA . LYS A 1 122 ? -23.410 -4.963 35.439 1.00 98.12 122 LYS A CA 1
ATOM 988 C C . LYS A 1 122 ? -24.648 -4.136 35.786 1.00 98.12 122 LYS A C 1
ATOM 990 O O . LYS A 1 122 ? -24.962 -3.975 36.965 1.00 98.12 122 LYS A O 1
ATOM 995 N N . LYS A 1 123 ? -25.357 -3.626 34.778 1.00 98.06 123 LYS A N 1
ATOM 996 C CA . LYS A 1 123 ? -26.561 -2.809 34.974 1.00 98.06 123 LYS A CA 1
ATOM 997 C C . LYS A 1 123 ? -27.676 -3.593 35.670 1.00 98.06 123 LYS A C 1
ATOM 999 O O . LYS A 1 123 ? -28.345 -3.065 36.562 1.00 98.06 123 LYS A O 1
ATOM 1004 N N . ASP A 1 124 ? -27.862 -4.853 35.289 1.00 97.88 124 ASP A N 1
ATOM 1005 C CA . ASP A 1 124 ? -28.867 -5.723 35.896 1.00 97.88 124 ASP A CA 1
ATOM 1006 C C . ASP A 1 124 ? -28.517 -6.064 37.351 1.00 97.88 124 ASP A C 1
ATOM 1008 O O . ASP A 1 124 ? -29.392 -6.018 38.222 1.00 97.88 124 ASP A O 1
ATOM 1012 N N . LEU A 1 125 ? -27.241 -6.322 37.649 1.00 97.94 125 LEU A N 1
ATOM 1013 C CA . LEU A 1 125 ? -26.759 -6.546 39.014 1.00 97.94 125 LEU A CA 1
ATOM 1014 C C . LEU A 1 125 ? -26.893 -5.293 39.889 1.00 97.94 125 LEU A C 1
ATOM 1016 O O . LEU A 1 125 ? -27.363 -5.390 41.022 1.00 97.94 125 LEU A O 1
ATOM 1020 N N . GLU A 1 126 ? -26.553 -4.108 39.378 1.00 97.69 126 GLU A N 1
ATOM 1021 C CA . GLU A 1 126 ? -26.734 -2.841 40.101 1.00 97.69 126 GLU A CA 1
ATOM 1022 C C . GLU A 1 126 ? -28.207 -2.598 40.459 1.00 97.69 126 GLU A C 1
ATOM 1024 O O . GLU A 1 126 ? -28.526 -2.206 41.586 1.00 97.69 126 GLU A O 1
ATOM 1029 N N . ARG A 1 127 ? -29.126 -2.900 39.534 1.00 97.81 127 ARG A N 1
ATOM 1030 C CA . ARG A 1 127 ? -30.568 -2.843 39.800 1.00 97.81 127 ARG A CA 1
ATOM 1031 C C . ARG A 1 127 ? -30.979 -3.827 40.896 1.00 97.81 127 ARG A C 1
ATOM 1033 O O . ARG A 1 127 ? -31.707 -3.431 41.805 1.00 97.81 127 ARG A O 1
ATOM 1040 N N . GLN A 1 128 ? -30.519 -5.078 40.832 1.00 97.62 128 GLN A N 1
ATOM 1041 C CA . GLN A 1 128 ? -30.830 -6.089 41.849 1.00 97.62 128 GLN A CA 1
ATOM 1042 C C . GLN A 1 128 ? -30.315 -5.676 43.231 1.00 97.62 128 GLN A C 1
ATOM 1044 O O . GLN A 1 128 ? -31.043 -5.792 44.216 1.00 97.62 128 GLN A O 1
ATOM 1049 N N . VAL A 1 129 ? -29.094 -5.140 43.311 1.00 97.88 129 VAL A N 1
ATOM 1050 C CA . VAL A 1 129 ? -28.518 -4.631 44.564 1.00 97.88 129 VAL A CA 1
ATOM 1051 C C . VAL A 1 129 ? -29.379 -3.512 45.145 1.00 97.88 129 VAL A C 1
ATOM 1053 O O . VAL A 1 129 ? -29.684 -3.539 46.336 1.00 97.88 129 VAL A O 1
ATOM 1056 N N . ASN A 1 130 ? -29.804 -2.551 44.324 1.00 97.31 130 ASN A N 1
ATOM 1057 C CA . ASN A 1 130 ? -30.656 -1.453 44.782 1.00 97.31 130 ASN A CA 1
ATOM 1058 C C . ASN A 1 130 ? -32.031 -1.947 45.250 1.00 97.31 130 ASN A C 1
ATOM 1060 O O . ASN A 1 130 ? -32.527 -1.498 46.282 1.00 97.31 130 ASN A O 1
ATOM 1064 N N . GLU A 1 131 ? -32.624 -2.907 44.540 1.00 97.62 131 GLU A N 1
ATOM 1065 C CA . GLU A 1 131 ? -33.903 -3.499 44.933 1.00 97.62 131 GLU A CA 1
ATOM 1066 C C . GLU A 1 131 ? -33.801 -4.242 46.274 1.00 97.62 131 GLU A C 1
ATOM 1068 O O . GLU A 1 131 ? -34.670 -4.092 47.134 1.00 97.62 131 GLU A O 1
ATOM 1073 N N . GLN A 1 132 ? -32.732 -5.015 46.486 1.00 97.12 132 GLN A N 1
ATOM 1074 C CA . GLN A 1 132 ? -32.517 -5.726 47.748 1.00 97.12 132 GLN A CA 1
ATOM 1075 C C . GLN A 1 132 ? -32.207 -4.772 48.905 1.00 97.12 132 GLN A C 1
ATOM 1077 O O . GLN A 1 132 ? -32.745 -4.956 49.993 1.00 97.12 132 GLN A O 1
ATOM 1082 N N . LYS A 1 133 ? -31.420 -3.712 48.674 1.00 97.25 133 LYS A N 1
ATOM 1083 C CA . LYS A 1 133 ? -31.184 -2.662 49.679 1.00 97.25 133 LYS A CA 1
ATOM 1084 C C . LYS A 1 133 ? -32.490 -2.008 50.126 1.00 97.25 133 LYS A C 1
ATOM 1086 O O . LYS A 1 133 ? -32.756 -1.960 51.322 1.00 97.25 133 LYS A O 1
ATOM 1091 N N . ALA A 1 134 ? -33.342 -1.611 49.180 1.00 97.25 134 ALA A N 1
ATOM 1092 C CA . ALA A 1 134 ? -34.643 -1.022 49.492 1.00 97.25 134 ALA A CA 1
ATOM 1093 C C . ALA A 1 134 ? -35.551 -1.985 50.281 1.00 97.25 134 ALA A C 1
ATOM 1095 O O . ALA A 1 134 ? -36.253 -1.566 51.202 1.00 97.25 134 ALA A O 1
ATOM 1096 N N . LYS A 1 135 ? -35.523 -3.289 49.960 1.00 97.69 135 LYS A N 1
ATOM 1097 C CA . LYS A 1 135 ? -36.250 -4.318 50.726 1.00 97.69 135 LYS A CA 1
ATOM 1098 C C . LYS A 1 135 ? -35.725 -4.441 52.157 1.00 97.69 135 LYS A C 1
ATOM 1100 O O . LYS A 1 135 ? -36.536 -4.471 53.080 1.00 97.69 135 LYS A O 1
ATOM 1105 N N . CYS A 1 136 ? -34.407 -4.487 52.347 1.00 96.75 136 CYS A N 1
ATOM 1106 C CA . CYS A 1 136 ? -33.797 -4.545 53.676 1.00 96.75 136 CYS A CA 1
ATOM 1107 C C . CYS A 1 136 ? -34.162 -3.315 54.516 1.00 96.75 136 CYS A C 1
ATOM 1109 O O . CYS A 1 136 ? -34.661 -3.478 55.625 1.00 96.75 136 CYS A O 1
ATOM 1111 N N . GLU A 1 137 ? -34.018 -2.106 53.967 1.00 97.25 137 GLU A N 1
ATOM 1112 C CA . GLU A 1 137 ? -34.366 -0.854 54.658 1.00 97.25 137 GLU A CA 1
ATOM 1113 C C . GLU A 1 137 ? -35.847 -0.813 55.072 1.00 97.25 137 GLU A C 1
ATOM 1115 O O . GLU A 1 137 ? -36.185 -0.418 56.191 1.00 97.25 137 GLU A O 1
ATOM 1120 N N . ALA A 1 138 ? -36.751 -1.269 54.198 1.00 97.12 138 ALA A N 1
ATOM 1121 C CA . ALA A 1 138 ? -38.177 -1.342 54.506 1.00 97.12 138 ALA A CA 1
ATOM 1122 C C . ALA A 1 138 ? -38.486 -2.339 55.639 1.00 97.12 138 ALA A C 1
ATOM 1124 O O . ALA A 1 138 ? -39.320 -2.052 56.502 1.00 97.12 138 ALA A O 1
ATOM 1125 N N . ILE A 1 139 ? -37.820 -3.500 55.650 1.00 96.69 139 ILE A N 1
ATOM 1126 C CA . ILE A 1 139 ? -37.970 -4.508 56.709 1.00 96.69 139 ILE A CA 1
ATOM 1127 C C . ILE A 1 139 ? -37.419 -3.976 58.033 1.00 96.69 139 ILE A C 1
ATOM 1129 O O . ILE A 1 139 ? -38.113 -4.058 59.044 1.00 96.69 139 ILE A O 1
ATOM 1133 N N . GLU A 1 140 ? -36.220 -3.392 58.032 1.00 96.50 140 GLU A N 1
ATOM 1134 C CA . GLU A 1 140 ? -35.602 -2.816 59.231 1.00 96.50 140 GLU A 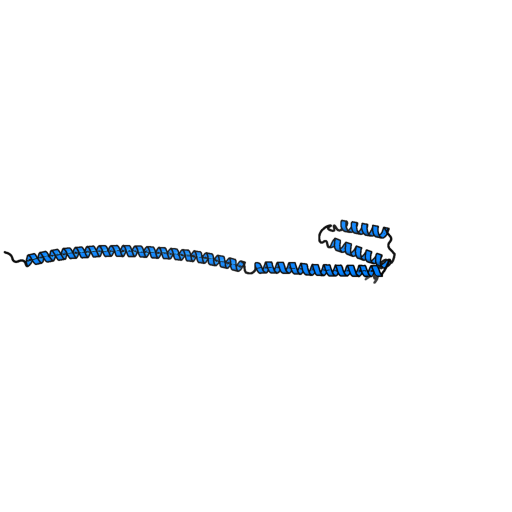CA 1
ATOM 1135 C C . GLU A 1 140 ? -36.491 -1.744 59.857 1.00 96.50 140 GLU A C 1
ATOM 1137 O O . GLU A 1 140 ? -36.750 -1.782 61.061 1.00 96.50 140 GLU A O 1
ATOM 1142 N N . LYS A 1 141 ? -37.034 -0.835 59.039 1.00 96.88 141 LYS A N 1
ATOM 1143 C CA . LYS A 1 141 ? -37.957 0.199 59.511 1.00 96.88 141 LYS A CA 1
ATOM 1144 C C . LYS A 1 141 ? -39.228 -0.404 60.112 1.00 96.88 141 LYS A C 1
ATOM 1146 O O . LYS A 1 141 ? -39.633 -0.010 61.204 1.00 96.88 141 LYS A O 1
ATOM 1151 N N . ARG A 1 142 ? -39.835 -1.387 59.438 1.00 96.75 142 ARG A N 1
ATOM 1152 C CA . ARG A 1 142 ? -41.059 -2.053 59.910 1.00 96.75 142 ARG A CA 1
ATOM 1153 C C . ARG A 1 142 ? -40.841 -2.792 61.231 1.00 96.75 142 ARG A C 1
ATOM 1155 O O . ARG A 1 142 ? -41.682 -2.706 62.124 1.00 96.75 142 ARG A O 1
ATOM 1162 N N . GLU A 1 143 ? -39.733 -3.513 61.366 1.00 95.69 143 GLU A N 1
ATOM 1163 C CA . GLU A 1 143 ? -39.402 -4.239 62.596 1.00 95.69 143 GLU A CA 1
ATOM 1164 C C . GLU A 1 143 ? -39.026 -3.285 63.738 1.00 95.69 143 GLU A C 1
ATOM 1166 O O . GLU A 1 143 ? -39.416 -3.525 64.882 1.00 95.69 143 GLU A O 1
ATOM 1171 N N . ALA A 1 144 ? -38.348 -2.168 63.449 1.00 96.50 144 ALA A N 1
ATOM 1172 C CA . ALA A 1 144 ? -38.073 -1.125 64.436 1.00 96.50 144 ALA A CA 1
ATOM 1173 C C . ALA A 1 144 ? -39.366 -0.482 64.965 1.00 96.50 144 ALA A C 1
ATOM 1175 O O . ALA A 1 144 ? -39.547 -0.381 66.179 1.00 96.50 144 ALA A O 1
ATOM 1176 N N . GLU A 1 145 ? -40.295 -0.111 64.076 1.00 95.94 145 GLU A N 1
ATOM 1177 C CA . GLU A 1 145 ? -41.611 0.425 64.451 1.00 95.94 145 GLU A CA 1
ATOM 1178 C C . GLU A 1 145 ? -42.412 -0.588 65.281 1.00 95.94 145 GLU A C 1
ATOM 1180 O O . GLU A 1 145 ? -42.957 -0.244 66.332 1.00 95.94 145 GLU A O 1
ATOM 1185 N N . ARG A 1 146 ? -42.435 -1.860 64.863 1.00 95.62 146 ARG A N 1
ATOM 1186 C CA . ARG A 1 146 ? -43.121 -2.936 65.591 1.00 95.62 146 ARG A CA 1
ATOM 1187 C C . ARG A 1 146 ? -42.542 -3.133 66.991 1.00 95.62 146 ARG A C 1
ATOM 1189 O O . ARG A 1 146 ? -43.307 -3.217 67.950 1.00 95.62 146 ARG A O 1
ATOM 1196 N N . ARG A 1 147 ? -41.211 -3.170 67.122 1.00 95.31 147 ARG A N 1
ATOM 1197 C CA . ARG A 1 147 ? -40.530 -3.297 68.418 1.00 95.31 147 ARG A CA 1
ATOM 1198 C C . ARG A 1 147 ? -40.856 -2.109 69.326 1.00 95.31 147 ARG A C 1
ATOM 1200 O O . ARG A 1 147 ? -41.196 -2.318 70.484 1.00 95.31 147 ARG A O 1
ATOM 1207 N N . GLN A 1 148 ? -40.860 -0.889 68.788 1.00 96.06 148 GLN A N 1
ATOM 1208 C CA . GLN A 1 148 ? -41.179 0.324 69.545 1.00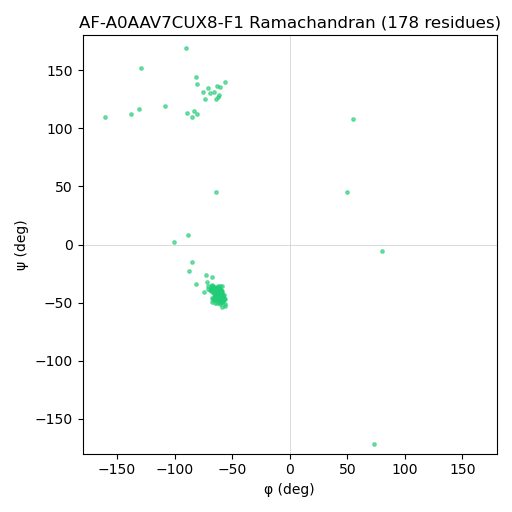 96.06 148 GLN A CA 1
ATOM 1209 C C . GLN A 1 148 ? -42.638 0.354 70.038 1.00 96.06 148 GLN A C 1
ATOM 1211 O O . GLN A 1 148 ? -42.913 0.830 71.141 1.00 96.06 148 GLN A O 1
ATOM 1216 N N . VAL A 1 149 ? -43.585 -0.157 69.243 1.00 96.00 149 VAL A N 1
ATOM 1217 C CA . VAL A 1 149 ? -44.995 -0.292 69.650 1.00 96.00 149 VAL A CA 1
ATOM 1218 C C . VAL A 1 149 ? -45.156 -1.329 70.761 1.00 96.00 149 VAL A C 1
ATOM 1220 O O . VAL A 1 149 ? -45.841 -1.056 71.746 1.00 96.00 149 VAL A O 1
ATOM 1223 N N . GLU A 1 150 ? -44.528 -2.498 70.630 1.00 93.88 150 GLU A N 1
ATOM 1224 C CA . GLU A 1 150 ? -44.593 -3.550 71.651 1.00 93.88 150 GLU A CA 1
ATOM 1225 C C . GLU A 1 150 ? -43.926 -3.111 72.964 1.00 93.88 150 GLU A C 1
ATOM 1227 O O . GLU A 1 150 ? -44.508 -3.294 74.030 1.00 93.88 150 GLU A O 1
ATOM 1232 N N . GLU A 1 151 ? -42.774 -2.434 72.908 1.00 95.06 151 GLU A N 1
ATOM 1233 C CA . GLU A 1 151 ? -42.120 -1.859 74.093 1.00 95.06 151 GLU A CA 1
ATOM 1234 C C . GLU A 1 151 ? -43.010 -0.834 74.811 1.00 95.06 151 GLU A C 1
ATOM 1236 O O . GLU A 1 151 ? -43.097 -0.853 76.041 1.00 95.06 151 GLU A O 1
ATOM 1241 N N . LYS A 1 152 ? -43.717 0.032 74.067 1.00 95.94 152 LYS A N 1
ATOM 1242 C CA . LYS A 1 152 ? -44.674 0.988 74.652 1.00 95.94 152 LYS A CA 1
ATOM 1243 C C . LYS A 1 152 ? -45.839 0.285 75.341 1.00 95.94 152 LYS A C 1
ATOM 1245 O O . LYS A 1 152 ? -46.104 0.584 76.503 1.00 95.94 152 LYS A O 1
ATOM 1250 N N . LYS A 1 153 ? -46.490 -0.671 74.664 1.00 95.69 153 LYS A N 1
ATOM 1251 C CA . LYS A 1 153 ? -47.586 -1.459 75.255 1.00 95.69 153 LYS A CA 1
ATOM 1252 C C . LYS A 1 153 ? -47.133 -2.153 76.533 1.00 95.69 153 LYS A C 1
ATOM 1254 O O . LYS A 1 153 ? -47.808 -2.069 77.552 1.00 95.69 153 LYS A O 1
ATOM 1259 N N . HIS A 1 154 ? -45.969 -2.796 76.497 1.00 94.12 154 HIS A N 1
ATOM 1260 C CA . HIS A 1 154 ? -45.465 -3.533 77.646 1.00 94.12 154 HIS A CA 1
ATOM 1261 C C . HIS A 1 154 ? -45.106 -2.598 78.813 1.00 94.12 154 HIS A C 1
ATOM 1263 O O . HIS A 1 154 ? -45.389 -2.906 79.971 1.00 94.12 154 HIS A O 1
ATOM 1269 N N . ALA A 1 155 ? -44.555 -1.412 78.532 1.00 95.31 155 ALA A N 1
ATOM 1270 C CA . ALA A 1 155 ? -44.309 -0.389 79.546 1.00 95.31 155 ALA A CA 1
ATOM 1271 C C . ALA A 1 155 ? -45.610 0.139 80.185 1.00 95.31 155 ALA A C 1
ATOM 1273 O O . ALA A 1 155 ? -45.663 0.310 81.408 1.00 95.31 155 ALA A O 1
ATOM 1274 N N . GLU A 1 156 ? -46.655 0.372 79.386 1.00 94.88 156 GLU A N 1
ATOM 1275 C CA . GLU A 1 156 ? -47.991 0.761 79.862 1.00 94.88 156 GLU A CA 1
ATOM 1276 C C . GLU A 1 156 ? -48.612 -0.330 80.747 1.00 94.88 156 GLU A C 1
ATOM 1278 O O . GLU A 1 156 ? -49.126 -0.036 81.827 1.00 94.88 156 GLU A O 1
ATOM 1283 N N . GLU A 1 157 ? -48.490 -1.595 80.345 1.00 94.62 157 GLU A N 1
ATOM 1284 C CA . GLU A 1 157 ? -48.992 -2.759 81.079 1.00 94.62 157 GLU A CA 1
ATOM 1285 C C . GLU A 1 157 ? -48.272 -2.934 82.427 1.00 94.62 157 GLU A C 1
ATOM 1287 O O . GLU A 1 157 ? -48.913 -3.091 83.470 1.00 94.62 157 GLU A O 1
ATOM 1292 N N . ILE A 1 158 ? -46.941 -2.787 82.451 1.00 94.12 158 ILE A N 1
ATOM 1293 C CA . ILE A 1 158 ? -46.145 -2.774 83.688 1.00 94.12 158 ILE A CA 1
ATOM 1294 C C . ILE A 1 158 ? -46.576 -1.619 84.600 1.00 94.12 158 ILE A C 1
ATOM 1296 O O . ILE A 1 158 ? -46.696 -1.808 85.814 1.00 94.12 158 ILE A O 1
ATOM 1300 N N . GLN A 1 159 ? -46.794 -0.415 84.057 1.00 93.94 159 GLN A N 1
ATOM 1301 C CA . GLN A 1 159 ? -47.266 0.722 84.855 1.00 93.94 159 GLN A CA 1
ATOM 1302 C C . GLN A 1 159 ? -48.657 0.472 85.439 1.00 93.94 159 GLN A C 1
ATOM 1304 O O . GLN A 1 159 ? -48.876 0.767 86.617 1.00 93.94 159 GLN A O 1
ATOM 1309 N N . PHE A 1 160 ? -49.578 -0.076 84.646 1.00 94.88 160 PHE A N 1
ATOM 1310 C CA . PHE A 1 160 ? -50.913 -0.444 85.100 1.00 94.88 160 PHE A CA 1
ATOM 1311 C C . PHE A 1 160 ? -50.835 -1.459 86.245 1.00 94.88 160 PHE A C 1
ATOM 1313 O O . PHE A 1 160 ? -51.319 -1.176 87.341 1.00 94.88 160 PHE A O 1
ATOM 1320 N N . LEU A 1 161 ? -50.118 -2.571 86.048 1.00 93.69 161 LEU A N 1
ATOM 1321 C CA . LEU A 1 161 ? -49.933 -3.606 87.067 1.00 93.69 161 LEU A CA 1
ATOM 1322 C C . LEU A 1 161 ? -49.285 -3.060 88.345 1.00 93.69 161 LEU A C 1
ATOM 1324 O O . LEU A 1 161 ? -49.713 -3.416 89.442 1.00 93.69 161 LEU A O 1
ATOM 1328 N N . LYS A 1 162 ? -48.294 -2.162 88.239 1.00 93.69 162 LYS A N 1
ATOM 1329 C CA . LYS A 1 162 ? -47.691 -1.493 89.407 1.00 93.69 162 LYS A CA 1
ATOM 1330 C C . LYS A 1 162 ? -48.714 -0.675 90.195 1.00 93.69 162 LYS A C 1
ATOM 1332 O O . LYS A 1 162 ? -48.736 -0.774 91.422 1.00 93.69 162 LYS A O 1
ATOM 1337 N N . ARG A 1 163 ? -49.566 0.104 89.515 1.00 93.12 163 ARG A N 1
ATOM 1338 C CA . ARG A 1 163 ? -50.637 0.889 90.159 1.00 93.12 163 ARG A CA 1
ATOM 1339 C C . ARG A 1 163 ? -51.660 -0.021 90.836 1.00 93.12 163 ARG A C 1
ATOM 1341 O O . ARG A 1 163 ? -52.008 0.219 91.989 1.00 93.12 163 ARG A O 1
ATOM 1348 N N . THR A 1 164 ? -52.092 -1.090 90.167 1.00 91.62 164 THR A N 1
ATOM 1349 C CA . THR A 1 164 ? -53.024 -2.074 90.738 1.00 91.62 164 THR A CA 1
ATOM 1350 C C . THR A 1 164 ? -52.422 -2.769 91.957 1.00 91.62 164 THR A C 1
ATOM 1352 O O . THR A 1 164 ? -53.085 -2.894 92.982 1.00 91.62 164 THR A O 1
ATOM 1355 N N . ASN A 1 165 ? -51.148 -3.169 91.896 1.00 92.19 165 ASN A N 1
ATOM 1356 C CA . ASN A 1 165 ? -50.458 -3.799 93.022 1.00 92.19 165 ASN A CA 1
ATOM 1357 C C . ASN A 1 165 ? -50.345 -2.845 94.226 1.00 92.19 165 ASN A C 1
ATOM 1359 O O . ASN A 1 165 ? -50.588 -3.260 95.356 1.00 92.19 165 ASN A O 1
ATOM 1363 N N . GLN A 1 166 ? -50.055 -1.558 93.992 1.00 91.12 166 GLN A N 1
ATOM 1364 C CA . GLN A 1 166 ? -50.079 -0.527 95.038 1.00 91.12 166 GLN A CA 1
ATOM 1365 C C . GLN A 1 166 ? -51.470 -0.360 95.665 1.00 91.12 166 GLN A C 1
ATOM 1367 O O . GLN A 1 166 ? -51.577 -0.319 96.888 1.00 91.12 166 GLN A O 1
ATOM 1372 N N . GLN A 1 167 ? -52.533 -0.302 94.857 1.00 87.88 167 GLN A N 1
ATOM 1373 C CA . GLN A 1 167 ? -53.908 -0.211 95.362 1.00 87.88 167 GLN A CA 1
ATOM 1374 C C . GLN A 1 167 ? -54.299 -1.441 96.189 1.00 87.88 167 GLN A C 1
ATOM 1376 O O . GLN A 1 167 ? -54.846 -1.291 97.279 1.00 87.88 167 GLN A O 1
ATOM 1381 N N . LEU A 1 168 ? -53.982 -2.648 95.711 1.00 88.75 168 LEU A N 1
ATOM 1382 C CA . LEU A 1 168 ? -54.243 -3.896 96.432 1.00 88.75 168 LEU A CA 1
ATOM 1383 C C . LEU A 1 168 ? -53.455 -3.973 97.746 1.00 88.75 168 LEU A C 1
ATOM 1385 O O . LEU A 1 168 ? -54.014 -4.380 98.760 1.00 88.75 168 LEU A O 1
ATOM 1389 N N . LYS A 1 169 ? -52.187 -3.532 97.764 1.00 87.38 169 LYS A N 1
ATOM 1390 C CA . LYS A 1 169 ? -51.407 -3.404 99.007 1.00 87.38 169 LYS A CA 1
ATOM 1391 C C . LYS A 1 169 ? -52.076 -2.464 100.003 1.00 87.38 169 LYS A C 1
ATOM 1393 O O . LYS A 1 169 ? -52.271 -2.860 101.144 1.00 87.38 169 LYS A O 1
ATOM 1398 N N . ALA A 1 170 ? -52.480 -1.270 99.567 1.00 84.12 170 ALA A N 1
ATOM 1399 C CA . ALA A 1 170 ? -53.158 -0.306 100.432 1.00 84.12 170 ALA A CA 1
ATOM 1400 C C . ALA A 1 170 ? -54.499 -0.845 100.972 1.00 84.12 170 ALA A C 1
ATOM 1402 O O . ALA A 1 170 ? -54.830 -0.628 102.135 1.00 84.12 170 ALA A O 1
ATOM 1403 N N . GLN A 1 171 ? -55.263 -1.584 100.157 1.00 82.50 171 GLN A N 1
ATOM 1404 C CA . GLN A 1 171 ? -56.488 -2.257 100.605 1.00 82.50 171 GLN A CA 1
ATOM 1405 C C . GLN A 1 171 ? -56.203 -3.340 101.653 1.00 82.50 171 GLN A C 1
ATOM 1407 O O . GLN A 1 171 ? -56.897 -3.400 102.664 1.00 82.50 171 GLN A O 1
ATOM 1412 N N . LEU A 1 172 ? -55.176 -4.169 101.446 1.00 81.12 172 LEU A N 1
ATOM 1413 C CA . LEU A 1 172 ? -54.766 -5.194 102.411 1.00 81.12 172 LEU A CA 1
ATOM 1414 C C . LEU A 1 172 ? -54.269 -4.574 103.721 1.00 81.12 172 LEU A C 1
ATOM 1416 O O . LEU A 1 172 ? -54.677 -5.015 104.791 1.00 81.12 172 LEU A O 1
ATOM 1420 N N . GLU A 1 173 ? -53.453 -3.522 103.655 1.00 81.00 173 GLU A N 1
ATOM 1421 C CA . GLU A 1 173 ? -53.016 -2.757 104.829 1.00 81.00 173 GLU A CA 1
ATOM 1422 C C . GLU A 1 173 ? -54.208 -2.142 105.574 1.00 81.00 173 GLU A C 1
ATOM 1424 O O . GLU A 1 1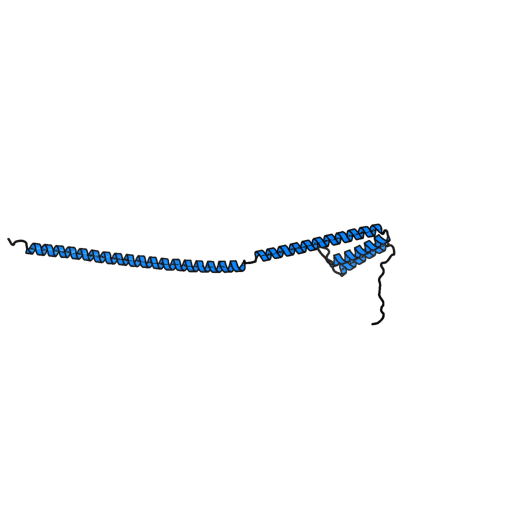73 ? -54.245 -2.191 106.798 1.00 81.00 173 GLU A O 1
ATOM 1429 N N . GLY A 1 174 ? -55.226 -1.648 104.863 1.00 74.62 174 GLY A N 1
ATOM 1430 C CA . GLY A 1 174 ? -56.469 -1.154 105.464 1.00 74.62 174 GLY A CA 1
ATOM 1431 C C . GLY A 1 174 ? -57.340 -2.235 106.122 1.00 74.62 174 GLY A C 1
ATOM 1432 O O . GLY A 1 174 ? -58.067 -1.931 107.064 1.00 74.62 174 GLY A O 1
ATOM 1433 N N . ILE A 1 175 ? -57.266 -3.487 105.658 1.00 74.31 175 ILE A N 1
ATOM 1434 C CA . ILE A 1 175 ? -57.969 -4.640 106.255 1.00 74.31 175 ILE A CA 1
ATOM 1435 C C . ILE A 1 175 ? -57.207 -5.186 107.475 1.00 74.31 175 ILE A C 1
ATOM 1437 O O . ILE A 1 175 ? -57.829 -5.656 108.426 1.00 74.31 175 ILE A O 1
ATOM 1441 N N . ILE A 1 176 ? -55.871 -5.134 107.449 1.00 66.38 176 ILE A N 1
ATOM 1442 C CA . ILE A 1 176 ? -54.990 -5.662 108.504 1.00 66.38 176 ILE A CA 1
ATOM 1443 C C . ILE A 1 176 ? -54.734 -4.616 109.607 1.00 66.38 176 ILE A C 1
ATOM 1445 O O . ILE A 1 176 ? -54.423 -4.982 110.741 1.00 66.38 176 ILE A O 1
ATOM 1449 N N .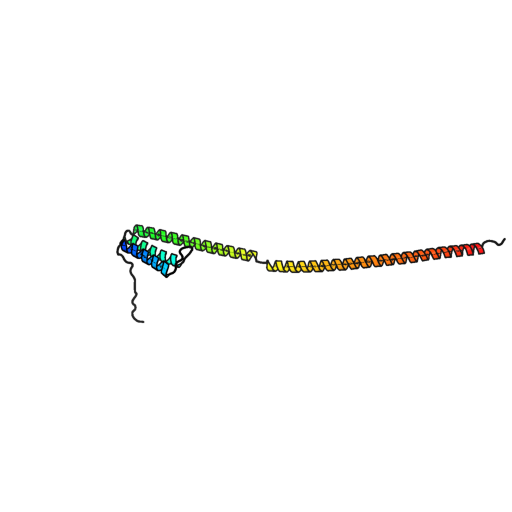 ALA A 1 177 ? -54.894 -3.321 109.315 1.00 56.50 177 ALA A N 1
ATOM 1450 C CA . ALA A 1 177 ? -54.786 -2.262 110.313 1.00 56.50 177 ALA A CA 1
ATOM 1451 C C . ALA A 1 177 ? -55.865 -2.431 111.406 1.00 56.50 177 ALA A C 1
ATOM 1453 O O . ALA A 1 177 ? -57.056 -2.528 111.094 1.00 56.50 177 ALA A O 1
ATOM 1454 N N . PRO A 1 178 ? -55.485 -2.454 112.697 1.00 51.72 178 PRO A N 1
ATOM 1455 C CA . PRO A 1 178 ? -56.431 -2.670 113.782 1.00 51.72 178 PRO A CA 1
ATOM 1456 C C . PRO A 1 178 ? -57.412 -1.496 113.868 1.00 51.72 178 PRO A C 1
ATOM 1458 O O . PRO A 1 178 ? -57.009 -0.329 113.875 1.00 51.72 178 PRO A O 1
ATOM 1461 N N . LYS A 1 179 ? -58.715 -1.796 113.949 1.00 52.53 179 LYS A N 1
ATOM 1462 C CA . LYS A 1 179 ? -59.721 -0.795 114.325 1.00 52.53 179 LYS A CA 1
ATOM 1463 C C . LYS A 1 179 ? -59.402 -0.305 115.742 1.00 52.53 179 LYS A C 1
ATOM 1465 O O . LYS A 1 179 ? -59.189 -1.133 116.624 1.00 52.53 179 LYS A O 1
ATOM 1470 N N . LYS A 1 180 ? -59.330 1.022 115.904 1.00 43.72 180 LYS A N 1
ATOM 1471 C CA . LYS A 1 180 ? -59.247 1.703 117.206 1.00 43.72 180 LYS A CA 1
ATOM 1472 C C . LYS A 1 180 ? -60.306 1.195 118.177 1.00 43.72 180 LYS A C 1
ATOM 1474 O O . LYS A 1 180 ? -61.441 0.955 117.706 1.00 43.72 180 LYS A O 1
#

Organism: Engystomops pustulosus (NCBI:txid76066)

Radius of gyration: 55.3 Å; Cα contacts (8 Å, |Δi|>4): 34; chains: 1; bounding box: 91×38×164 Å

Solvent-accessible surface area (backbone atoms only — not comparable to full-atom values): 10209 Å² total; per-residue (Å²): 143,79,76,98,74,83,88,77,87,76,80,84,79,73,76,72,51,76,65,56,55,51,51,52,48,54,51,50,54,50,50,39,58,75,67,64,41,56,94,66,78,93,36,71,66,43,51,52,53,52,48,56,51,49,52,52,50,33,51,45,41,25,64,76,37,52,70,61,16,54,51,50,51,51,54,52,51,50,53,51,51,53,51,52,51,52,51,54,50,51,54,50,51,52,55,49,52,53,51,52,54,51,60,68,56,57,63,47,67,60,50,53,51,51,50,55,52,51,53,52,51,52,53,53,49,54,50,49,53,52,53,51,50,53,51,51,55,52,49,53,52,50,51,51,53,50,50,54,52,52,54,49,53,52,52,51,50,51,52,50,52,52,52,51,51,51,52,52,49,53,51,50,50,63,70,68,50,78,83,128

Nearest PDB structures (foldseek):
  8j07-assembly1_e9  TM=6.939E-01  e=3.312E-18  Homo sapiens
  8glv-assembly1_La  TM=7.416E-01  e=7.509E-17  Chlamydomonas reinhardtii
  8j07-assembly1_e5  TM=6.262E-01  e=1.307E-18  Homo sapiens
  8j07-assembly1_e6  TM=5.817E-01  e=6.295E-19  Homo sapiens
  8glv-assembly1_JF  TM=6.389E-01  e=1.023E-14  Chlamydomonas reinhardtii

Foldseek 3Di:
DPDPDDDDDDDDLDADDPVNVVVLVVVLVVQCVVVVFDPDDDGPSNVVSVVVSLVVVLSNVCSVPVVVSVVSVVVVVVVVVVVVVVVVVVVVVVVVVVVVVVVVCPCVVVVVVVVVVVVVVVVVVVVVVVVVVVVVVVVVVVVVVVVVVVVVVVVVVVVVVVVVVVVVVVVVCVVPPDDD

Sequence (180 aa):
MENNQLWIQQVSSTPSTRMDVVHLQEELDMKLQQRQARETGICPVRRELYSQCFDELIRQVTINCAERGVLLLRVRDEIHMTISAYQTLYESSVAFGMRKALQAEQGKSDMEKRIAELEQEKKDLERQVNEQKAKCEAIEKREAERRQVEEKKHAEEIQFLKRTNQQLKAQLEGIIAPKK

Mean predicted aligned error: 10.87 Å